Protein AF-A0A1H0A4L2-F1 (afdb_monomer)

Secondary structure (DSSP, 8-state):
--HHHHHHHHHHHHHH---PPPTT--HHHHHHHHHHHHHHHHHHHHHHHHHHHHHHHTTTGGGS----------PPPPPPP--PPPPPPPSSPPTT-EEE--TT---PPPSS-TT--PPPPPPPP-PPPPP------HHHHHHHHHHHHHHHSTTSEEEEEEEEEEETTEEEEEEEEE-TTSSEEEEEEEEEEE--S-HHHHHHHHHHHHTTT--PPEEEEE-TTS-EEEEETTEEEEEETTTEEEEEEEEEEEPPPTTS-STT----EEPPPHHHHHHHHHHHHTT-

Sequence (288 aa):
MWDDEQDLRAALRRVVDVDAPPQGTRVEEVIRRGRRRVLITRIGTVASAIVAVVGIGVGASALNNLGLGADGERLPPAGPAISTPPVPLPDAPRPGWVAHEPTYVTSVPRPNGPGVRGAPVCAPITLPPASGREVLPEQKYLPVLLNELGKHYPGDSVHVLDATWVNVNRGRAEVAIYSKDRQVQRTFALTAGRYGGSLEQAAEYYASVDSGGCAQKMHWLNLPDGAVLQATPDGIRAFTRSGRWYQITGYEMALPPRTTTKEGYKAQTTAPSENVIVDLLTKLAALG

Organism: Allokutzneria albata (NCBI:txid211114)

Foldseek 3Di:
DVVVVVVVVVVVCVVVPDDDDDPPDDVVNVVVVVVVVVVVVVVVVVVVVVVVCCVVVVVPVVPDDDPDDDDDDDDDDDDDDPDDDQDDDDPDFDVLKDWDDQPQQDQDPDPPDPPDRDDGDFDQQDFDDFDDQAAPPCVQQVVLLQVLVCVVQPPWDKDWPDWDDPGSFKIKTKIWTAHNVRQKIKIKIKIKGFTHDAQSSVLQNVCCVVVVRDNDTWIWRQDPQRWIWIQHSVGIKITERSRMIMAMWMWMWGDDDPPDDPPPDDIDIDTPPNVSRVVSNNSSRVSD

Structure (mmCIF, N/CA/C/O backbone):
data_AF-A0A1H0A4L2-F1
#
_entry.id   AF-A0A1H0A4L2-F1
#
loop_
_atom_site.group_PDB
_atom_site.id
_atom_site.type_symbol
_atom_site.label_atom_id
_atom_site.label_alt_id
_atom_site.label_comp_id
_atom_site.label_asym_id
_atom_site.label_entity_id
_atom_site.label_seq_id
_atom_site.pdbx_PDB_ins_code
_atom_site.Cartn_x
_atom_site.Cartn_y
_atom_site.Cartn_z
_atom_site.occupancy
_atom_site.B_iso_or_equiv
_atom_site.auth_seq_id
_atom_site.auth_comp_id
_atom_site.auth_asym_id
_atom_site.auth_atom_id
_atom_site.pdbx_PDB_model_num
ATOM 1 N N . MET A 1 1 ? -27.070 -0.457 27.962 1.00 49.53 1 MET A N 1
ATOM 2 C CA . MET A 1 1 ? -27.149 -1.704 27.163 1.00 49.53 1 MET A CA 1
ATOM 3 C C . MET A 1 1 ? -28.592 -2.154 26.927 1.00 49.53 1 MET A C 1
ATOM 5 O O . MET A 1 1 ? -28.805 -2.915 26.002 1.00 49.53 1 MET A O 1
ATOM 9 N N . TRP A 1 2 ? -29.582 -1.714 27.718 1.00 53.28 2 TRP A N 1
ATOM 10 C CA . TRP A 1 2 ? -31.000 -2.058 27.500 1.00 53.28 2 TRP A CA 1
ATOM 11 C C . TRP A 1 2 ? -31.796 -1.022 26.688 1.00 53.28 2 TRP A C 1
ATOM 13 O O . TRP A 1 2 ? -32.891 -1.336 26.229 1.00 53.28 2 TRP A O 1
ATOM 23 N N . ASP A 1 3 ? -31.247 0.174 26.461 1.00 66.19 3 ASP A N 1
ATOM 24 C CA . ASP A 1 3 ? -31.928 1.233 25.701 1.00 66.19 3 ASP A CA 1
ATOM 25 C C . ASP A 1 3 ? -32.013 0.909 24.196 1.00 66.19 3 ASP A C 1
ATOM 27 O O . ASP A 1 3 ? -33.055 1.109 23.577 1.00 66.19 3 ASP A O 1
ATOM 31 N N . ASP A 1 4 ? -30.977 0.274 23.634 1.00 68.50 4 ASP A N 1
ATOM 32 C CA . ASP A 1 4 ? -30.933 -0.094 22.209 1.00 68.50 4 ASP A CA 1
ATOM 33 C C . ASP A 1 4 ? -31.992 -1.151 21.838 1.00 68.50 4 ASP A C 1
ATOM 35 O O . ASP A 1 4 ? -32.522 -1.166 20.726 1.00 68.50 4 ASP A O 1
ATOM 39 N N . GLU A 1 5 ? -32.342 -2.037 22.776 1.00 68.69 5 GLU A N 1
ATOM 40 C CA . GLU A 1 5 ? -33.334 -3.091 22.548 1.00 68.69 5 GLU A CA 1
ATOM 41 C C . GLU A 1 5 ? -34.767 -2.539 22.577 1.00 68.69 5 GLU A C 1
ATOM 43 O O . GLU A 1 5 ? -35.628 -3.006 21.825 1.00 68.69 5 GLU A O 1
ATOM 48 N N . GLN A 1 6 ? -35.027 -1.509 23.395 1.00 79.56 6 GLN A N 1
ATOM 49 C CA . GLN A 1 6 ? -36.318 -0.816 23.409 1.00 79.56 6 GLN A CA 1
ATOM 50 C C . GLN A 1 6 ? -36.524 0.020 22.144 1.00 79.56 6 GLN A C 1
ATOM 52 O O . GLN A 1 6 ? -37.605 -0.055 21.551 1.00 79.56 6 GLN A O 1
ATOM 57 N N . ASP A 1 7 ? -35.488 0.719 21.676 1.00 74.81 7 ASP A N 1
ATOM 58 C CA . ASP A 1 7 ? -35.540 1.484 20.427 1.00 74.81 7 ASP A CA 1
ATOM 59 C C . ASP A 1 7 ? -35.712 0.574 19.205 1.00 74.81 7 ASP A C 1
ATOM 61 O O . ASP A 1 7 ? -36.526 0.861 18.319 1.00 74.81 7 ASP A O 1
ATOM 65 N N . LEU A 1 8 ? -35.047 -0.586 19.185 1.00 73.69 8 LEU A N 1
ATOM 66 C CA . LEU A 1 8 ? -35.227 -1.574 18.122 1.00 73.69 8 LEU A CA 1
ATOM 67 C C . LEU A 1 8 ? -36.648 -2.160 18.121 1.00 73.69 8 LEU A C 1
ATOM 69 O O . LEU A 1 8 ? -37.265 -2.303 17.061 1.00 73.69 8 LEU A O 1
ATOM 73 N N . ARG A 1 9 ? -37.214 -2.456 19.300 1.00 76.88 9 ARG A N 1
ATOM 74 C CA . ARG A 1 9 ? -38.606 -2.926 19.423 1.00 76.88 9 ARG A CA 1
ATOM 75 C C . ARG A 1 9 ? -39.614 -1.866 18.992 1.00 76.88 9 ARG A C 1
ATOM 77 O O . ARG A 1 9 ? -40.600 -2.207 18.336 1.00 76.88 9 ARG A O 1
ATOM 84 N N . ALA A 1 10 ? -39.381 -0.604 19.345 1.00 79.12 10 ALA A N 1
ATOM 85 C CA . ALA A 1 10 ? -40.230 0.512 18.945 1.00 79.12 10 ALA A CA 1
ATOM 86 C C . ALA A 1 10 ? -40.184 0.728 17.424 1.00 79.12 10 ALA A C 1
ATOM 88 O O . ALA A 1 10 ? -41.230 0.895 16.795 1.00 79.12 10 ALA A O 1
ATOM 89 N N . ALA A 1 11 ? -38.996 0.636 16.818 1.00 71.38 11 ALA A N 1
ATOM 90 C CA . ALA A 1 11 ? -38.822 0.720 15.372 1.00 71.38 11 ALA A CA 1
ATOM 91 C C . ALA A 1 11 ? -39.526 -0.434 14.636 1.00 71.38 11 ALA A C 1
ATOM 93 O O . ALA A 1 11 ? -40.225 -0.194 13.653 1.00 71.38 11 ALA A O 1
ATOM 94 N N . LEU A 1 12 ? -39.416 -1.668 15.143 1.00 74.00 12 LEU A N 1
ATOM 95 C CA . LEU A 1 12 ? -40.075 -2.840 14.557 1.00 74.00 12 LEU A CA 1
ATOM 96 C C . LEU A 1 12 ? -41.602 -2.764 14.651 1.00 74.00 12 LEU A C 1
ATOM 98 O O . LEU A 1 12 ? -42.277 -3.014 13.654 1.00 74.00 12 LEU A O 1
ATOM 102 N N . ARG A 1 13 ? -42.162 -2.352 15.798 1.00 76.38 13 ARG A N 1
ATOM 103 C CA . ARG A 1 13 ? -43.619 -2.148 15.931 1.00 76.38 13 ARG A CA 1
ATOM 104 C C . ARG A 1 13 ? -44.140 -1.132 14.920 1.00 76.38 13 ARG A C 1
ATOM 106 O O . ARG A 1 13 ? -45.160 -1.371 14.289 1.00 76.38 13 ARG A O 1
ATOM 113 N N . ARG A 1 14 ? -43.383 -0.060 14.673 1.00 74.19 14 ARG A N 1
ATOM 114 C CA . ARG A 1 14 ? -43.743 0.984 13.703 1.00 74.19 14 ARG A CA 1
ATOM 115 C C . ARG A 1 14 ? -43.798 0.496 12.252 1.00 74.19 14 ARG A C 1
ATOM 117 O O . ARG A 1 14 ? -44.493 1.098 11.440 1.00 74.19 14 ARG A O 1
ATOM 124 N N . VAL A 1 15 ? -43.049 -0.554 11.917 1.00 69.81 15 VAL A N 1
ATOM 125 C CA . VAL A 1 15 ? -43.043 -1.160 10.574 1.00 69.81 15 VAL A CA 1
ATOM 126 C C . VAL A 1 15 ? -44.150 -2.206 10.427 1.00 69.81 15 VAL A C 1
ATOM 128 O O . VAL A 1 15 ? -44.656 -2.402 9.324 1.00 69.81 15 VAL A O 1
ATOM 131 N N . VAL A 1 16 ? -44.526 -2.865 11.525 1.00 76.94 16 VAL A N 1
ATOM 132 C CA . VAL A 1 16 ? -45.507 -3.957 11.527 1.00 76.94 16 VAL A CA 1
ATOM 133 C C . VAL A 1 16 ? -46.944 -3.451 11.715 1.00 76.94 16 VAL A C 1
ATOM 135 O O . VAL A 1 16 ? -47.846 -4.024 11.110 1.00 76.94 16 VAL A O 1
ATOM 138 N N . ASP A 1 17 ? -47.163 -2.344 12.437 1.00 62.84 17 ASP A N 1
ATOM 139 C CA . ASP A 1 17 ? -48.479 -1.692 12.607 1.00 62.84 17 ASP A CA 1
ATOM 140 C C . ASP A 1 17 ? -48.889 -0.863 11.376 1.00 62.84 17 ASP A C 1
ATOM 142 O O . ASP A 1 17 ? -49.218 0.322 11.449 1.00 62.84 17 ASP A O 1
ATOM 146 N N . VAL A 1 18 ? -48.853 -1.476 10.195 1.00 68.25 18 VAL A N 1
ATOM 147 C CA . VAL A 1 18 ? -49.500 -0.912 9.011 1.00 68.25 18 VAL A CA 1
ATOM 148 C C . VAL A 1 18 ? -50.863 -1.569 8.876 1.00 68.25 18 VAL A C 1
ATOM 150 O O . VAL A 1 18 ? -50.937 -2.783 8.692 1.00 68.25 18 VAL A O 1
ATOM 153 N N . ASP A 1 19 ? -51.924 -0.758 8.933 1.00 67.31 19 ASP A N 1
ATOM 154 C CA . ASP A 1 19 ? -53.307 -1.215 8.784 1.00 67.31 19 ASP A CA 1
ATOM 155 C C . ASP A 1 19 ? -53.451 -2.182 7.605 1.00 67.31 19 ASP A C 1
ATOM 157 O O . ASP A 1 19 ? -53.074 -1.877 6.462 1.00 67.31 19 ASP A O 1
ATOM 161 N N . ALA A 1 20 ? -54.001 -3.363 7.895 1.00 59.69 20 ALA A N 1
ATOM 162 C CA . ALA A 1 20 ? -54.292 -4.356 6.878 1.00 59.69 20 ALA A CA 1
ATOM 163 C C . ALA A 1 20 ? -55.241 -3.739 5.833 1.00 59.69 20 ALA A C 1
ATOM 165 O O . ALA A 1 20 ? -56.227 -3.088 6.196 1.00 59.69 20 ALA A O 1
ATOM 166 N N . PRO A 1 21 ? -54.959 -3.896 4.528 1.00 58.22 21 PRO A N 1
ATOM 167 C CA . PRO A 1 21 ? -55.768 -3.266 3.499 1.00 58.22 21 PRO A CA 1
ATOM 168 C C . PRO A 1 21 ? -57.214 -3.792 3.552 1.00 58.22 21 PRO A C 1
ATOM 170 O O . PRO A 1 21 ? -57.427 -4.984 3.788 1.00 58.22 21 PRO A O 1
ATOM 173 N N . PRO A 1 22 ? -58.218 -2.929 3.309 1.00 63.12 22 PRO A N 1
ATOM 174 C CA . PRO A 1 22 ? -59.619 -3.333 3.336 1.00 63.12 22 PRO A CA 1
ATOM 175 C C . PRO A 1 22 ? -59.892 -4.445 2.313 1.00 63.12 22 PRO A C 1
ATOM 177 O O . PRO A 1 22 ? -59.347 -4.442 1.199 1.00 63.12 22 PRO A O 1
ATOM 180 N N . GLN A 1 23 ? -60.735 -5.405 2.708 1.00 52.84 23 GLN A N 1
ATOM 181 C CA . GLN A 1 23 ? -61.073 -6.572 1.894 1.00 52.84 23 GLN A CA 1
ATOM 182 C C . GLN A 1 23 ? -61.735 -6.134 0.578 1.00 52.84 23 GLN A C 1
ATOM 184 O O . GLN A 1 23 ? -62.690 -5.362 0.580 1.00 52.84 23 GLN A O 1
ATOM 189 N N . GLY A 1 24 ? -61.196 -6.607 -0.551 1.00 61.22 24 GLY A N 1
ATOM 190 C CA . GLY A 1 24 ? -61.649 -6.248 -1.904 1.00 61.22 24 GLY A CA 1
ATOM 191 C C . GLY A 1 24 ? -60.637 -5.456 -2.740 1.00 61.22 24 GLY A C 1
ATOM 192 O O . GLY A 1 24 ? -60.908 -5.139 -3.899 1.00 61.22 24 GLY A O 1
ATOM 193 N N . THR A 1 25 ? -59.452 -5.156 -2.204 1.00 53.34 25 THR A N 1
ATOM 194 C CA . THR A 1 25 ? -58.372 -4.553 -2.993 1.00 53.34 25 THR A CA 1
ATOM 195 C C . THR A 1 25 ? -57.801 -5.572 -3.985 1.00 53.34 25 THR A C 1
ATOM 197 O O . THR A 1 25 ? -57.177 -6.560 -3.604 1.00 53.34 25 THR A O 1
ATOM 200 N N . ARG A 1 26 ? -58.042 -5.341 -5.283 1.00 60.88 26 ARG A N 1
ATOM 201 C CA . ARG A 1 26 ? -57.477 -6.148 -6.374 1.00 60.88 26 ARG A CA 1
ATOM 202 C C . ARG A 1 26 ? -55.950 -6.084 -6.342 1.00 60.88 26 ARG A C 1
ATOM 204 O O . ARG A 1 26 ? -55.373 -5.051 -5.992 1.00 60.88 26 ARG A O 1
ATOM 211 N N . VAL A 1 27 ? -55.304 -7.185 -6.721 1.00 65.06 27 VAL A N 1
ATOM 212 C CA . VAL A 1 27 ? -53.842 -7.352 -6.689 1.00 65.06 27 VAL A CA 1
ATOM 213 C C . VAL A 1 27 ? -53.135 -6.234 -7.468 1.00 65.06 27 VAL A C 1
ATOM 215 O O . VAL A 1 27 ? -52.093 -5.748 -7.031 1.00 65.06 27 VAL A O 1
ATOM 218 N N . GLU A 1 28 ? -53.739 -5.723 -8.545 1.00 72.12 28 GLU A N 1
ATOM 219 C CA . GLU A 1 28 ? -53.209 -4.584 -9.303 1.00 72.12 28 GLU A CA 1
ATOM 220 C C . GLU A 1 28 ? -53.098 -3.296 -8.468 1.00 72.12 28 GLU A C 1
ATOM 222 O O . GLU A 1 28 ? -52.120 -2.556 -8.595 1.00 72.12 28 GLU A O 1
ATOM 227 N N . GLU A 1 29 ? -54.052 -3.027 -7.570 1.00 69.19 29 GLU A N 1
ATOM 228 C CA . GLU A 1 29 ? -54.034 -1.841 -6.703 1.00 69.19 29 GLU A CA 1
ATOM 229 C C . GLU A 1 29 ? -52.946 -1.969 -5.622 1.00 69.19 29 GLU A C 1
ATOM 231 O O . GLU A 1 29 ? -52.284 -0.984 -5.270 1.00 69.19 29 GLU A O 1
ATOM 236 N N . VAL A 1 30 ? -52.702 -3.196 -5.144 1.00 66.56 30 VAL A N 1
ATOM 237 C CA . VAL A 1 30 ? -51.628 -3.514 -4.189 1.00 66.56 30 VAL A CA 1
ATOM 238 C C . VAL A 1 30 ? -50.259 -3.367 -4.853 1.00 66.56 30 VAL A C 1
ATOM 240 O O . VAL A 1 30 ? -49.375 -2.727 -4.282 1.00 66.56 30 VAL A O 1
ATOM 243 N N . ILE A 1 31 ? -50.092 -3.848 -6.089 1.00 70.94 31 ILE A N 1
ATOM 244 C CA . ILE A 1 31 ? -48.849 -3.681 -6.859 1.00 70.94 31 ILE A CA 1
ATOM 245 C C . ILE A 1 31 ? -48.606 -2.198 -7.172 1.00 70.94 31 ILE A C 1
ATOM 247 O O . ILE A 1 31 ? -47.481 -1.710 -7.023 1.00 70.94 31 ILE A O 1
ATOM 251 N N . ARG A 1 32 ? -49.650 -1.435 -7.523 1.00 73.19 32 ARG A N 1
ATOM 252 C CA . ARG A 1 32 ? -49.531 0.007 -7.789 1.00 73.19 32 ARG A CA 1
ATOM 253 C C . ARG A 1 32 ? -49.145 0.800 -6.536 1.00 73.19 32 ARG A C 1
ATOM 255 O O . ARG A 1 32 ? -48.270 1.667 -6.612 1.00 73.19 32 ARG A O 1
ATOM 262 N N . ARG A 1 33 ? -49.727 0.489 -5.368 1.00 65.38 33 ARG A N 1
ATOM 263 C CA . ARG A 1 33 ? -49.327 1.099 -4.080 1.00 65.38 33 ARG A CA 1
ATOM 264 C C . ARG A 1 33 ? -47.939 0.655 -3.624 1.00 65.38 33 ARG A C 1
ATOM 266 O O . ARG A 1 33 ? -47.180 1.495 -3.140 1.00 65.38 33 ARG A O 1
ATOM 273 N N . GLY A 1 34 ? -47.582 -0.613 -3.827 1.00 57.94 34 GLY A N 1
ATOM 274 C CA . GLY A 1 34 ? -46.253 -1.150 -3.530 1.00 57.94 34 GLY A CA 1
ATOM 275 C C . GLY A 1 34 ? -45.163 -0.443 -4.334 1.00 57.94 34 GLY A C 1
ATOM 276 O O . GLY A 1 34 ? -44.181 0.028 -3.765 1.00 57.94 34 GLY A O 1
ATOM 277 N N . ARG A 1 35 ? -45.385 -0.238 -5.639 1.00 66.88 35 ARG A N 1
ATOM 278 C CA . ARG A 1 35 ? -44.439 0.467 -6.517 1.00 66.88 35 ARG A CA 1
ATOM 279 C C . ARG A 1 35 ? -44.262 1.939 -6.127 1.00 66.88 35 ARG A C 1
ATOM 281 O O . ARG A 1 35 ? -43.149 2.452 -6.196 1.00 66.88 35 ARG A O 1
ATOM 288 N N . ARG A 1 36 ? -45.327 2.601 -5.652 1.00 62.19 36 ARG A N 1
ATOM 289 C CA . ARG A 1 36 ? -45.276 3.993 -5.166 1.00 62.19 36 ARG A CA 1
ATOM 290 C C . ARG A 1 36 ? -44.546 4.119 -3.824 1.00 62.19 36 ARG A C 1
ATOM 292 O O . ARG A 1 36 ? -43.781 5.063 -3.655 1.00 62.19 36 ARG A O 1
ATOM 299 N N . ARG A 1 37 ? -44.720 3.164 -2.899 1.00 57.72 37 ARG A N 1
ATOM 300 C CA . ARG A 1 37 ? -43.961 3.132 -1.635 1.00 57.72 37 ARG A CA 1
ATOM 301 C C . ARG A 1 37 ? -42.480 2.859 -1.874 1.00 57.72 37 ARG A C 1
ATOM 303 O O . ARG A 1 37 ? -41.671 3.622 -1.374 1.00 57.72 37 ARG A O 1
ATOM 310 N N . VAL A 1 38 ? -42.124 1.888 -2.718 1.00 55.16 38 VAL A N 1
ATOM 311 C CA . VAL A 1 38 ? -40.713 1.589 -3.043 1.00 55.16 38 VAL A CA 1
ATOM 312 C C . VAL A 1 38 ? -39.999 2.791 -3.681 1.00 55.16 38 VAL A C 1
ATOM 314 O O . VAL A 1 38 ? -38.828 3.031 -3.390 1.00 55.16 38 VAL A O 1
ATOM 317 N N . LEU A 1 39 ? -40.698 3.590 -4.496 1.00 52.78 39 LEU A N 1
ATOM 318 C CA . LEU A 1 39 ? -40.153 4.828 -5.068 1.00 52.78 39 LEU A CA 1
ATOM 319 C C . LEU A 1 39 ? -39.901 5.906 -4.003 1.00 52.78 39 LEU A C 1
ATOM 321 O O . LEU A 1 39 ? -38.852 6.541 -4.017 1.00 52.78 39 LEU A O 1
ATOM 325 N N . ILE A 1 40 ? -40.814 6.072 -3.043 1.00 49.66 40 ILE A N 1
ATOM 326 C CA . ILE A 1 40 ? -40.664 7.047 -1.950 1.00 49.66 40 ILE A CA 1
ATOM 327 C C . ILE A 1 40 ? -39.584 6.597 -0.953 1.00 49.66 40 ILE A C 1
ATOM 329 O O . ILE A 1 40 ? -38.779 7.417 -0.515 1.00 49.66 40 ILE A O 1
ATOM 333 N N . THR A 1 41 ? -39.491 5.299 -0.643 1.00 48.72 41 THR A N 1
ATOM 334 C CA . THR A 1 41 ? -38.449 4.763 0.248 1.00 48.72 41 THR A CA 1
ATOM 335 C C . THR A 1 41 ? -37.056 4.897 -0.371 1.00 48.72 41 THR A C 1
ATOM 337 O O . THR A 1 41 ? -36.124 5.251 0.343 1.00 48.72 41 THR A O 1
ATOM 340 N N . ARG A 1 42 ? -36.913 4.725 -1.697 1.00 45.72 42 ARG A N 1
ATOM 341 C CA . ARG A 1 42 ? -35.638 4.974 -2.397 1.00 45.72 42 ARG A CA 1
ATOM 342 C C . ARG A 1 42 ? -35.228 6.448 -2.395 1.00 45.72 42 ARG A C 1
ATOM 344 O O . ARG A 1 42 ? -34.038 6.722 -2.303 1.00 45.72 42 ARG A O 1
ATOM 351 N N . ILE A 1 43 ? -36.174 7.388 -2.444 1.00 42.72 43 ILE A N 1
ATOM 352 C CA . ILE A 1 43 ? -35.868 8.826 -2.334 1.00 42.72 43 ILE A CA 1
ATOM 353 C C . ILE A 1 43 ? -35.460 9.185 -0.890 1.00 42.72 43 ILE A C 1
ATOM 355 O O . ILE A 1 43 ? -34.526 9.959 -0.690 1.00 42.72 43 ILE A O 1
ATOM 359 N N . GLY A 1 44 ? -36.083 8.565 0.120 1.00 38.03 44 GLY A N 1
ATOM 360 C CA . GLY A 1 44 ? -35.770 8.796 1.537 1.00 38.03 44 GLY A CA 1
ATOM 361 C C . GLY A 1 44 ? -34.390 8.293 1.980 1.00 38.03 44 GLY A C 1
ATOM 362 O O . GLY A 1 44 ? -33.683 9.003 2.688 1.00 38.03 44 GLY A O 1
ATOM 363 N N . THR A 1 45 ? -33.959 7.111 1.527 1.00 41.41 45 THR A N 1
ATOM 364 C CA . THR A 1 45 ? -32.617 6.572 1.841 1.00 41.41 45 THR A CA 1
ATOM 365 C C . THR A 1 45 ? -31.486 7.268 1.084 1.00 41.41 45 THR A C 1
ATOM 367 O O . THR A 1 45 ? -30.343 7.250 1.528 1.00 41.41 45 THR A O 1
ATOM 370 N N . VAL A 1 46 ? -31.788 7.907 -0.047 1.00 40.12 46 VAL A N 1
ATOM 371 C CA . VAL A 1 46 ? -30.804 8.692 -0.804 1.00 40.12 46 VAL A CA 1
ATOM 372 C C . VAL A 1 46 ? -30.588 10.066 -0.156 1.00 40.12 46 VAL A C 1
ATOM 374 O O . VAL A 1 46 ? -29.467 10.564 -0.153 1.00 40.12 46 VAL A O 1
ATOM 377 N N . ALA A 1 47 ? -31.596 10.645 0.503 1.00 36.84 47 ALA A N 1
ATOM 378 C CA . ALA A 1 47 ? -31.453 11.932 1.187 1.00 36.84 47 ALA A CA 1
ATOM 379 C C . ALA A 1 47 ? -30.492 11.890 2.397 1.00 36.84 47 ALA A C 1
ATOM 381 O O . ALA A 1 47 ? -29.721 12.830 2.587 1.00 36.84 47 ALA A O 1
ATOM 382 N N . SER A 1 48 ? -30.468 10.807 3.187 1.00 34.34 48 SER A N 1
ATOM 383 C CA . SER A 1 48 ? -29.547 10.693 4.335 1.00 34.34 48 SER A CA 1
ATOM 384 C C . SER A 1 48 ? -28.095 10.431 3.917 1.00 34.34 48 SER A C 1
ATOM 386 O O . SER A 1 48 ? -27.175 10.931 4.563 1.00 34.34 48 SER A O 1
ATOM 388 N N . ALA A 1 49 ? -27.878 9.722 2.804 1.00 42.22 49 ALA A N 1
ATOM 389 C CA . ALA A 1 49 ? -26.554 9.546 2.209 1.00 42.22 49 ALA A CA 1
ATOM 390 C C . ALA A 1 49 ? -26.046 10.841 1.546 1.00 42.22 49 ALA A C 1
ATOM 392 O O . ALA A 1 49 ? -24.867 11.165 1.658 1.00 42.22 49 ALA A O 1
ATOM 393 N N . ILE A 1 50 ? -26.931 11.631 0.924 1.00 42.78 50 ILE A N 1
ATOM 394 C CA . ILE A 1 50 ? -26.563 12.919 0.319 1.00 42.78 50 ILE A CA 1
ATOM 395 C C . ILE A 1 50 ? -26.121 13.931 1.381 1.00 42.78 50 ILE A C 1
ATOM 397 O O . ILE A 1 50 ? -25.147 14.629 1.147 1.00 42.78 50 ILE A O 1
ATOM 401 N N . VAL A 1 51 ? -26.732 13.998 2.568 1.00 43.72 51 VAL A N 1
ATOM 402 C CA . VAL A 1 51 ? -26.274 14.943 3.612 1.00 43.72 51 VAL A CA 1
ATOM 403 C C . VAL A 1 51 ? -24.882 14.572 4.156 1.00 43.72 51 VAL A C 1
ATOM 405 O O . VAL A 1 51 ? -24.062 15.460 4.390 1.00 43.72 51 VAL A O 1
ATOM 408 N N . ALA A 1 52 ? -24.565 13.277 4.274 1.00 42.00 52 ALA A N 1
ATOM 409 C CA . ALA A 1 52 ? -23.231 12.817 4.675 1.00 42.00 52 ALA A CA 1
ATOM 410 C C . ALA A 1 52 ? -22.172 13.032 3.572 1.00 42.00 52 ALA A C 1
ATOM 412 O O . ALA A 1 52 ? -21.048 13.440 3.864 1.00 42.00 52 ALA A O 1
ATOM 413 N N . VAL A 1 53 ? -22.540 12.841 2.300 1.00 45.53 53 VAL A N 1
ATOM 414 C CA . VAL A 1 53 ? -21.652 13.088 1.151 1.00 45.53 53 VAL A CA 1
ATOM 415 C C . VAL A 1 53 ? -21.531 14.580 0.830 1.00 45.53 53 VAL A C 1
ATOM 417 O O . VAL A 1 53 ? -20.487 14.995 0.357 1.00 45.53 53 VAL A O 1
ATOM 420 N N . VAL A 1 54 ? -22.509 15.430 1.148 1.00 41.16 54 VAL A N 1
ATOM 421 C CA . VAL A 1 54 ? -22.390 16.896 1.017 1.00 41.16 54 VAL A CA 1
ATOM 422 C C . VAL A 1 54 ? -21.485 17.472 2.114 1.00 41.16 54 VAL A C 1
ATOM 424 O O . VAL A 1 54 ? -20.697 18.369 1.833 1.00 41.16 54 VAL A O 1
ATOM 427 N N . GLY A 1 55 ? -21.484 16.908 3.327 1.00 35.19 55 GLY A N 1
ATOM 428 C CA . GLY A 1 55 ? -20.576 17.336 4.402 1.00 35.19 55 GLY A CA 1
ATOM 429 C C . GLY A 1 55 ? -19.084 17.121 4.106 1.00 35.19 55 GLY A C 1
ATOM 430 O O . GLY A 1 55 ? -18.252 17.874 4.604 1.00 35.19 55 GLY A O 1
ATOM 431 N N . ILE A 1 56 ? -18.743 16.135 3.268 1.00 45.44 56 ILE A N 1
ATOM 432 C CA . ILE A 1 56 ? -17.356 15.828 2.860 1.00 45.44 56 ILE A CA 1
ATOM 433 C C . ILE A 1 56 ? -17.096 16.239 1.392 1.00 45.44 56 ILE A C 1
ATOM 435 O O . ILE A 1 56 ? -15.986 16.603 1.013 1.00 45.44 56 ILE A O 1
ATOM 439 N N . GLY A 1 57 ? -18.134 16.266 0.558 1.00 29.84 57 GLY A N 1
ATOM 440 C CA . GLY A 1 57 ? -18.082 16.533 -0.881 1.00 29.84 57 GLY A CA 1
ATOM 441 C C . GLY A 1 57 ? -18.143 18.007 -1.281 1.00 29.84 57 GLY A C 1
ATOM 442 O O . GLY A 1 57 ? -17.844 18.310 -2.437 1.00 29.84 57 GLY A O 1
ATOM 443 N N . VAL A 1 58 ? -18.439 18.935 -0.363 1.00 38.69 58 VAL A N 1
ATOM 444 C CA . VAL A 1 58 ? -18.287 20.386 -0.612 1.00 38.69 58 VAL A CA 1
ATOM 445 C C . VAL A 1 58 ? -16.805 20.798 -0.724 1.00 38.69 58 VAL A C 1
ATOM 447 O O . VAL A 1 58 ? -16.509 21.853 -1.272 1.00 38.69 58 VAL A O 1
ATOM 450 N N . GLY A 1 59 ? -15.855 19.941 -0.325 1.00 37.09 59 GLY A N 1
ATOM 451 C CA . GLY A 1 59 ? -14.422 20.180 -0.545 1.00 37.09 59 GLY A CA 1
ATOM 452 C C . GLY A 1 59 ? -13.884 19.750 -1.917 1.00 37.09 59 GLY A C 1
ATOM 453 O O . GLY A 1 59 ? -12.890 20.305 -2.372 1.00 37.09 59 GLY A O 1
ATOM 454 N N . ALA A 1 60 ? -14.517 18.785 -2.596 1.00 37.16 60 ALA A N 1
ATOM 455 C CA . ALA A 1 60 ? -13.930 18.147 -3.787 1.00 37.16 60 ALA A CA 1
ATOM 456 C C . ALA A 1 60 ? -14.817 18.168 -5.046 1.00 37.16 60 ALA A C 1
ATOM 458 O O . ALA A 1 60 ? -14.319 17.956 -6.149 1.00 37.16 60 ALA A O 1
ATOM 459 N N . SER A 1 61 ? -16.115 18.467 -4.924 1.00 39.97 61 SER A N 1
ATOM 460 C CA . SER A 1 61 ? -17.058 18.413 -6.061 1.00 39.97 61 SER A CA 1
ATOM 461 C C . SER A 1 61 ? -17.244 19.755 -6.778 1.00 39.97 61 SER A C 1
ATOM 463 O O . SER A 1 61 ? -17.889 19.803 -7.821 1.00 39.97 61 SER A O 1
ATOM 465 N N . ALA A 1 62 ? -16.663 20.843 -6.261 1.00 41.84 62 ALA A N 1
ATOM 466 C CA . ALA A 1 62 ? -16.729 22.165 -6.889 1.00 41.84 62 ALA A CA 1
ATOM 467 C C . ALA A 1 62 ? -15.796 22.325 -8.109 1.00 41.84 62 ALA A C 1
ATOM 469 O O . ALA A 1 62 ? -15.805 23.380 -8.735 1.00 41.84 62 ALA A O 1
ATOM 470 N N . LEU A 1 63 ? -14.992 21.312 -8.462 1.00 44.47 63 LEU A N 1
ATOM 471 C CA . LEU A 1 63 ? -13.943 21.464 -9.477 1.00 44.47 63 LEU A CA 1
ATOM 472 C C . LEU A 1 63 ? -14.033 20.550 -10.695 1.00 44.47 63 LEU A C 1
ATOM 474 O O . LEU A 1 63 ? -13.126 20.623 -11.517 1.00 44.47 63 LEU A O 1
ATOM 478 N N . ASN A 1 64 ? -15.065 19.714 -10.874 1.00 41.34 64 ASN A N 1
ATOM 479 C CA . ASN A 1 64 ? -14.966 18.771 -11.995 1.00 41.34 64 ASN A CA 1
ATOM 480 C C . ASN A 1 64 ? -16.208 18.398 -12.803 1.00 41.34 64 ASN A C 1
ATOM 482 O O . ASN A 1 64 ? -16.085 17.455 -13.573 1.00 41.34 64 ASN A O 1
ATOM 486 N N . ASN A 1 65 ? -17.359 19.083 -12.705 1.00 39.50 65 ASN A N 1
ATOM 487 C CA . ASN A 1 65 ? -18.363 19.018 -13.789 1.00 39.50 65 ASN A CA 1
ATOM 488 C C . ASN A 1 65 ? -19.588 19.925 -13.588 1.00 39.50 65 ASN A C 1
ATOM 490 O O . ASN A 1 65 ? -20.635 19.472 -13.135 1.00 39.50 65 ASN A O 1
ATOM 494 N N . LEU A 1 66 ? -19.514 21.170 -14.056 1.00 37.19 66 LEU A N 1
ATOM 495 C CA . LEU A 1 66 ? -20.683 21.829 -14.651 1.00 37.19 66 LEU A CA 1
ATOM 496 C C . LEU A 1 66 ? -20.271 22.479 -15.972 1.00 37.19 66 LEU A C 1
ATOM 498 O O . LEU A 1 66 ? -20.230 23.693 -16.126 1.00 37.19 66 LEU A O 1
ATOM 502 N N . GLY A 1 67 ? -19.955 21.624 -16.943 1.00 39.88 67 GLY A N 1
ATOM 503 C CA . GLY A 1 67 ? -20.077 21.952 -18.355 1.00 39.88 67 GLY A CA 1
ATOM 504 C C . GLY A 1 67 ? -21.471 21.576 -18.849 1.00 39.88 67 GLY A C 1
ATOM 505 O O . GLY A 1 67 ? -21.614 20.564 -19.523 1.00 39.88 67 GLY A O 1
ATOM 506 N N . LEU A 1 68 ? -22.485 22.378 -18.512 1.00 35.75 68 LEU A N 1
ATOM 507 C CA . LEU A 1 68 ? -23.751 22.449 -19.248 1.00 35.75 68 LEU A CA 1
ATOM 508 C C . LEU A 1 68 ? -24.305 23.880 -19.186 1.00 35.75 68 LEU A C 1
ATOM 510 O O . LEU A 1 68 ? -24.821 24.298 -18.157 1.00 35.75 68 LEU A O 1
ATOM 514 N N . GLY A 1 69 ? -24.251 24.561 -20.334 1.00 33.38 69 GLY A N 1
ATOM 515 C CA . GLY A 1 69 ? -25.261 25.537 -20.749 1.00 33.38 69 GLY A CA 1
ATOM 516 C C . GLY A 1 69 ? -25.001 27.003 -20.412 1.00 33.38 69 GLY A C 1
ATOM 517 O O . GLY A 1 69 ? -25.258 27.429 -19.299 1.00 33.38 69 GLY A O 1
ATOM 518 N N . ALA A 1 70 ? -24.541 27.734 -21.435 1.00 42.25 70 ALA A N 1
ATOM 519 C CA . ALA A 1 70 ? -24.852 29.128 -21.772 1.00 42.25 70 ALA A CA 1
ATOM 520 C C . ALA A 1 70 ? -25.318 30.049 -20.628 1.00 42.25 70 ALA A C 1
ATOM 522 O O . ALA A 1 70 ? -26.483 30.022 -20.259 1.00 42.25 70 ALA A O 1
ATOM 523 N N . ASP A 1 71 ? -24.411 30.883 -20.113 1.00 35.06 71 ASP A N 1
ATOM 524 C CA . ASP A 1 71 ? -24.491 32.348 -20.230 1.00 35.06 71 ASP A CA 1
ATOM 525 C C . ASP A 1 71 ? -23.207 32.979 -19.657 1.00 35.06 71 ASP A C 1
ATOM 527 O O . ASP A 1 71 ? -22.700 32.602 -18.601 1.00 35.06 71 ASP A O 1
ATOM 531 N N . GLY A 1 72 ? -22.593 33.866 -20.441 1.00 38.75 72 GLY A N 1
ATOM 532 C CA . GLY A 1 72 ? -21.211 34.318 -20.275 1.00 38.75 72 GLY A CA 1
ATOM 533 C C . GLY A 1 72 ? -21.013 35.400 -19.219 1.00 38.75 72 GLY A C 1
ATOM 534 O O . GLY A 1 72 ? -20.673 36.530 -19.569 1.00 38.75 72 GLY A O 1
ATOM 535 N N . GLU A 1 73 ? -21.129 35.057 -17.938 1.00 40.16 73 GLU A N 1
ATOM 536 C CA . GLU A 1 73 ? -20.668 35.932 -16.857 1.00 40.16 73 GLU A CA 1
ATOM 537 C C . GLU A 1 73 ? -19.242 35.567 -16.420 1.00 40.16 73 GLU A C 1
ATOM 539 O O . GLU A 1 73 ? -18.946 34.458 -15.971 1.00 40.16 73 GLU A O 1
ATOM 544 N N . ARG A 1 74 ? -18.321 36.521 -16.612 1.00 39.78 74 ARG A N 1
ATOM 545 C CA . ARG A 1 74 ? -16.904 36.430 -16.234 1.00 39.78 74 ARG A CA 1
ATOM 546 C C . ARG A 1 74 ? -16.775 36.159 -14.733 1.00 39.78 74 ARG A C 1
ATOM 548 O O . ARG A 1 74 ? -16.893 37.077 -13.925 1.00 39.78 74 ARG A O 1
ATOM 555 N N . LEU A 1 75 ? -16.448 34.920 -14.377 1.00 37.34 75 LEU A N 1
ATOM 556 C CA . LEU A 1 75 ? -15.968 34.584 -13.040 1.00 37.34 75 LEU A CA 1
ATOM 557 C C . LEU A 1 75 ? -14.581 35.216 -12.793 1.00 37.34 75 LEU A C 1
ATOM 559 O O . LEU A 1 75 ? -13.765 35.293 -13.719 1.00 37.34 75 LEU A O 1
ATOM 563 N N . PRO A 1 76 ? -14.302 35.677 -11.559 1.00 43.31 76 PRO A N 1
ATOM 564 C CA . PRO A 1 76 ? -13.010 36.244 -11.187 1.00 43.31 76 PRO A CA 1
ATOM 565 C C . PRO A 1 76 ? -11.890 35.191 -11.299 1.00 43.31 76 PRO A C 1
ATOM 567 O O . PRO A 1 76 ? -12.151 33.998 -11.128 1.00 43.31 76 PRO A O 1
ATOM 570 N N . PRO A 1 77 ? -10.640 35.603 -11.591 1.00 46.75 77 PRO A N 1
ATOM 571 C CA . PRO A 1 77 ? -9.528 34.676 -11.777 1.00 46.75 77 PRO A CA 1
ATOM 572 C C . PRO A 1 77 ? -9.313 33.820 -10.523 1.00 46.75 77 PRO A C 1
ATOM 574 O O . PRO A 1 77 ? -9.269 34.340 -9.407 1.00 46.75 77 PRO A O 1
ATOM 577 N N . ALA A 1 78 ? -9.175 32.506 -10.720 1.00 47.53 78 ALA A N 1
ATOM 578 C CA . ALA A 1 78 ? -8.845 31.563 -9.660 1.00 47.53 78 ALA A CA 1
ATOM 579 C C . ALA A 1 78 ? -7.568 32.019 -8.935 1.00 47.53 78 ALA A C 1
ATOM 581 O O . ALA A 1 78 ? -6.548 32.299 -9.569 1.00 47.53 78 ALA A O 1
ATOM 582 N N . GLY A 1 79 ? -7.639 32.119 -7.605 1.00 44.19 79 GLY A N 1
ATOM 583 C CA . GLY A 1 79 ? -6.478 32.427 -6.775 1.00 44.19 79 GLY A CA 1
ATOM 584 C C . GLY A 1 79 ? -5.368 31.378 -6.946 1.00 44.19 79 GLY A C 1
ATOM 585 O O . GLY A 1 79 ? -5.648 30.245 -7.344 1.00 44.19 79 GLY A O 1
ATOM 586 N N . PRO A 1 80 ? -4.104 31.735 -6.667 1.00 41.66 80 PRO A N 1
ATOM 587 C CA . PRO A 1 80 ? -2.962 30.855 -6.888 1.00 41.66 80 PRO A CA 1
ATOM 588 C C . PRO A 1 80 ? -3.105 29.549 -6.095 1.00 41.66 80 PRO A C 1
ATOM 590 O O . PRO A 1 80 ? -3.313 29.564 -4.882 1.00 41.66 80 PRO A O 1
ATOM 593 N N . ALA A 1 81 ? -2.979 28.416 -6.789 1.00 40.38 81 ALA A N 1
ATOM 594 C CA . ALA A 1 81 ? -2.921 27.101 -6.168 1.00 40.38 81 ALA A CA 1
ATOM 595 C C . ALA A 1 81 ? -1.712 27.028 -5.221 1.00 40.38 81 ALA A C 1
ATOM 597 O O . ALA A 1 81 ? -0.586 27.341 -5.613 1.00 40.38 81 ALA A O 1
ATOM 598 N N . ILE A 1 82 ? -1.941 26.613 -3.973 1.00 33.72 82 ILE A N 1
ATOM 599 C CA . ILE A 1 82 ? -0.870 26.383 -2.999 1.00 33.72 82 ILE A CA 1
ATOM 600 C C . ILE A 1 82 ? -0.169 25.082 -3.400 1.00 33.72 82 ILE A C 1
ATOM 602 O O . ILE A 1 82 ? -0.565 23.992 -2.999 1.00 33.72 82 ILE A O 1
ATOM 606 N N . SER A 1 83 ? 0.851 25.200 -4.246 1.00 31.77 83 SER A N 1
ATOM 607 C CA . SER A 1 83 ? 1.769 24.108 -4.559 1.00 31.77 83 SER A CA 1
ATOM 608 C C . SER A 1 83 ? 2.716 23.942 -3.374 1.00 31.77 83 SER A C 1
ATOM 610 O O . SER A 1 83 ? 3.639 24.738 -3.203 1.00 31.77 83 SER A O 1
ATOM 612 N N . THR A 1 84 ? 2.500 22.938 -2.529 1.00 36.81 84 THR A N 1
ATOM 613 C CA . THR A 1 84 ? 3.524 22.546 -1.555 1.00 36.81 84 THR A CA 1
ATOM 614 C C . THR A 1 84 ? 4.749 22.026 -2.312 1.00 36.81 84 THR A C 1
ATOM 616 O O . THR A 1 84 ? 4.586 21.187 -3.200 1.00 36.81 84 THR A O 1
ATOM 619 N N . PRO A 1 85 ? 5.963 22.527 -2.025 1.00 39.34 85 PRO A N 1
ATOM 620 C CA . PRO A 1 85 ? 7.170 22.030 -2.670 1.00 39.34 85 PRO A CA 1
ATOM 621 C C . PRO A 1 85 ? 7.400 20.555 -2.296 1.00 39.34 85 PRO A C 1
ATOM 623 O O . PRO A 1 85 ? 7.086 20.165 -1.168 1.00 39.34 85 PRO A O 1
ATOM 626 N N . PRO A 1 86 ? 7.943 19.735 -3.213 1.00 45.50 86 PRO A N 1
ATOM 627 C CA . PRO A 1 86 ? 8.271 18.346 -2.916 1.00 45.50 86 PRO A CA 1
ATOM 628 C C . PRO A 1 86 ? 9.270 18.283 -1.757 1.00 45.50 86 PRO A C 1
ATOM 630 O O . PRO A 1 86 ? 10.237 19.048 -1.715 1.00 45.50 86 PRO A O 1
ATOM 633 N N . VAL A 1 87 ? 9.035 17.376 -0.807 1.00 51.84 87 VAL A N 1
ATOM 634 C CA . VAL A 1 87 ? 9.964 17.143 0.303 1.00 51.84 87 VAL A CA 1
ATOM 635 C C . VAL A 1 87 ? 11.195 16.423 -0.258 1.00 51.84 87 VAL A C 1
ATOM 637 O O . VAL A 1 87 ? 11.041 15.341 -0.829 1.00 51.84 87 VAL A O 1
ATOM 640 N N . PRO A 1 88 ? 12.410 16.988 -0.135 1.00 56.41 88 PRO A N 1
ATOM 641 C CA . PRO A 1 88 ? 13.612 16.313 -0.602 1.00 56.41 88 PRO A CA 1
ATOM 642 C C . PRO A 1 88 ? 13.832 15.029 0.202 1.00 56.41 88 PRO A C 1
ATOM 644 O O . PRO A 1 88 ? 13.798 15.044 1.436 1.00 56.41 88 PRO A O 1
ATOM 647 N N . LEU A 1 89 ? 14.069 13.913 -0.493 1.00 63.00 89 LEU A N 1
ATOM 648 C CA . LEU A 1 89 ? 14.534 12.692 0.160 1.00 63.00 89 LEU A CA 1
ATOM 649 C C . LEU A 1 89 ? 15.916 12.960 0.784 1.00 63.00 89 LEU A C 1
ATOM 651 O O . LEU A 1 89 ? 16.744 13.613 0.145 1.00 63.00 89 LEU A O 1
ATOM 655 N N . PRO A 1 90 ? 16.196 12.468 2.004 1.00 64.12 90 PRO A N 1
ATOM 656 C CA . PRO A 1 90 ? 17.535 12.564 2.575 1.00 64.12 90 PRO A CA 1
ATOM 657 C C . PRO A 1 90 ? 18.560 11.883 1.660 1.00 64.12 90 PRO A C 1
ATOM 659 O O . PRO A 1 90 ? 18.282 10.828 1.100 1.00 64.12 90 PRO A O 1
ATOM 662 N N . ASP A 1 91 ? 19.758 12.461 1.533 1.00 68.56 91 ASP A N 1
ATOM 663 C CA . ASP A 1 91 ? 20.815 11.926 0.658 1.00 68.56 91 ASP A CA 1
ATOM 664 C C . ASP A 1 91 ? 21.355 10.560 1.105 1.00 68.56 91 ASP A C 1
ATOM 666 O O . ASP A 1 91 ? 21.891 9.805 0.292 1.00 68.56 91 ASP A O 1
ATOM 670 N N . ALA A 1 92 ? 21.244 10.256 2.400 1.00 73.12 92 ALA A N 1
ATOM 671 C CA . ALA A 1 92 ? 21.674 8.990 2.967 1.00 73.12 92 ALA A CA 1
ATOM 672 C C . ALA A 1 92 ? 20.493 8.008 3.051 1.00 73.12 92 ALA A C 1
ATOM 674 O O . ALA A 1 92 ? 19.437 8.364 3.596 1.00 73.12 92 ALA A O 1
ATOM 675 N N . PRO A 1 93 ? 20.662 6.760 2.576 1.00 74.44 93 PRO A N 1
ATOM 676 C CA . 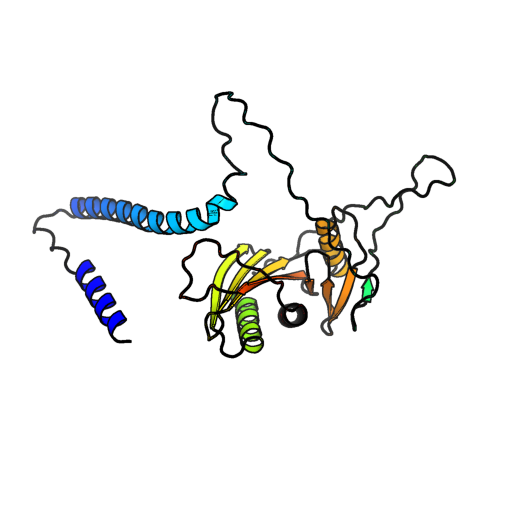PRO A 1 93 ? 19.663 5.731 2.780 1.00 74.44 93 PRO A CA 1
ATOM 677 C C . PRO A 1 93 ? 19.577 5.354 4.263 1.00 74.44 93 PRO A C 1
ATOM 679 O O . PRO A 1 93 ? 20.531 5.460 5.036 1.00 74.44 93 PRO A O 1
ATOM 682 N N . ARG A 1 94 ? 18.387 4.922 4.667 1.00 81.81 94 ARG A N 1
ATOM 683 C CA . ARG A 1 94 ? 18.084 4.489 6.037 1.00 81.81 94 ARG A CA 1
ATOM 684 C C . ARG A 1 94 ? 18.801 3.171 6.360 1.00 81.81 94 ARG A C 1
ATOM 686 O O . ARG A 1 94 ? 19.177 2.453 5.435 1.00 81.81 94 ARG A O 1
ATOM 693 N N . PRO A 1 95 ? 18.933 2.783 7.640 1.00 85.00 95 PRO A N 1
ATOM 694 C CA . PRO A 1 95 ? 19.483 1.476 7.994 1.00 85.00 95 PRO A CA 1
ATOM 695 C C . PRO A 1 95 ? 18.747 0.336 7.273 1.00 85.00 95 PRO A C 1
ATOM 697 O O . PRO A 1 95 ? 17.526 0.228 7.364 1.00 85.00 95 PRO A O 1
ATOM 700 N N . GLY A 1 96 ? 19.486 -0.488 6.528 1.00 89.06 96 GLY A N 1
ATOM 701 C CA . GLY A 1 96 ? 18.941 -1.594 5.728 1.00 89.06 96 GLY A CA 1
ATOM 702 C C . GLY A 1 96 ? 18.373 -1.198 4.359 1.00 89.06 96 GLY A C 1
ATOM 703 O O . GLY A 1 96 ? 18.164 -2.073 3.524 1.00 89.06 96 GLY A O 1
ATOM 704 N N . TRP A 1 97 ? 18.169 0.094 4.099 1.00 93.19 97 TRP A N 1
ATOM 705 C CA . TRP A 1 97 ? 17.780 0.592 2.785 1.00 93.19 97 TRP A CA 1
ATOM 706 C C . TRP A 1 97 ? 19.025 0.849 1.936 1.00 93.19 97 TRP A C 1
ATOM 708 O O . TRP A 1 97 ? 20.086 1.211 2.441 1.00 93.19 97 TRP A O 1
ATOM 718 N N . VAL A 1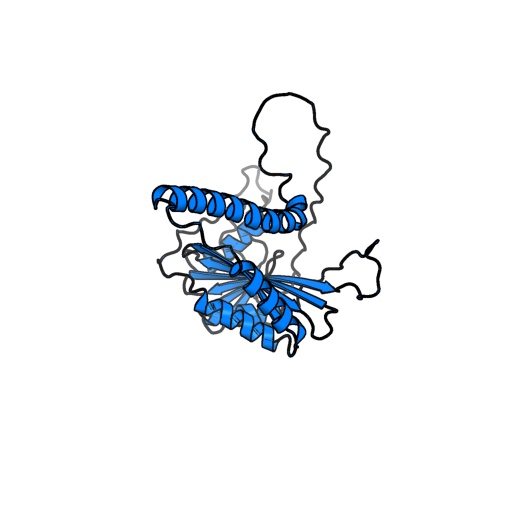 98 ? 18.887 0.683 0.628 1.00 91.94 98 VAL A N 1
ATOM 719 C CA . VAL A 1 98 ? 19.942 0.912 -0.357 1.00 91.94 98 VAL A CA 1
ATOM 720 C C . VAL A 1 98 ? 19.466 1.991 -1.318 1.00 91.94 98 VAL A C 1
ATOM 722 O O . VAL A 1 98 ? 18.303 2.001 -1.721 1.00 91.94 98 VAL A O 1
ATOM 725 N N . ALA A 1 99 ? 20.350 2.924 -1.668 1.00 89.31 99 ALA A N 1
ATOM 726 C CA . ALA A 1 99 ? 20.062 3.876 -2.729 1.00 89.31 99 ALA A CA 1
ATOM 727 C C . ALA A 1 99 ? 20.039 3.142 -4.076 1.00 89.31 99 ALA A C 1
ATOM 729 O O . ALA A 1 99 ? 20.989 2.440 -4.415 1.00 89.31 99 ALA A O 1
ATOM 730 N N . HIS A 1 100 ? 18.952 3.302 -4.823 1.00 85.69 100 HIS A N 1
ATOM 731 C CA . HIS A 1 100 ? 18.779 2.727 -6.151 1.00 85.69 100 HIS A CA 1
ATOM 732 C C . HIS A 1 100 ? 18.873 3.826 -7.202 1.00 85.69 100 HIS A C 1
ATOM 734 O O . HIS A 1 100 ? 18.120 4.808 -7.163 1.00 85.69 100 HIS A O 1
ATOM 740 N N . GLU A 1 101 ? 19.812 3.656 -8.131 1.00 82.69 101 GLU A N 1
ATOM 741 C CA . GLU A 1 101 ? 19.943 4.522 -9.297 1.00 82.69 101 GLU A CA 1
ATOM 742 C C . GLU A 1 101 ? 19.009 4.026 -10.410 1.00 82.69 101 GLU A C 1
ATOM 744 O O . GLU A 1 101 ? 19.045 2.842 -10.750 1.00 82.69 101 GLU A O 1
ATOM 749 N N . PRO A 1 102 ? 18.171 4.901 -10.990 1.00 78.81 102 PRO A N 1
ATOM 750 C CA . PRO A 1 102 ? 17.244 4.488 -12.034 1.00 78.81 102 PRO A CA 1
ATOM 751 C C . PRO A 1 102 ? 17.982 4.033 -13.297 1.00 78.81 102 PRO A C 1
ATOM 753 O O . PRO A 1 102 ? 18.873 4.726 -13.792 1.00 78.81 102 PRO A O 1
ATOM 756 N N . THR A 1 103 ? 17.561 2.911 -13.876 1.00 75.81 103 THR A N 1
ATOM 757 C CA . THR A 1 103 ? 18.259 2.291 -15.019 1.00 75.81 103 THR A CA 1
ATOM 758 C C . THR A 1 103 ? 18.084 3.001 -16.378 1.00 75.81 103 THR A C 1
ATOM 760 O O . THR A 1 103 ? 18.845 2.737 -17.307 1.00 75.81 103 THR A O 1
ATOM 763 N N . TYR A 1 104 ? 17.129 3.926 -16.527 1.00 66.81 104 TYR A N 1
ATOM 764 C CA . TYR A 1 104 ? 16.726 4.552 -17.813 1.00 66.81 104 TYR A CA 1
ATOM 765 C C . TYR A 1 104 ? 17.002 6.059 -17.891 1.00 66.81 104 TYR A C 1
ATOM 767 O O . TYR A 1 104 ? 16.426 6.761 -18.731 1.00 66.81 104 TYR A O 1
ATOM 775 N N . VAL A 1 105 ? 17.899 6.589 -17.056 1.00 59.00 105 VAL A N 1
ATOM 776 C CA . VAL A 1 105 ? 18.366 7.972 -17.212 1.00 59.00 105 VAL A CA 1
ATOM 777 C C . VAL A 1 105 ? 19.239 8.057 -18.468 1.00 59.00 105 VAL A C 1
ATOM 779 O O . VAL A 1 105 ? 20.450 7.856 -18.432 1.00 59.00 105 VAL A O 1
ATOM 782 N N . THR A 1 106 ? 18.621 8.344 -19.614 1.00 54.19 106 THR A N 1
ATOM 783 C CA . THR A 1 106 ? 19.344 8.637 -20.854 1.00 54.19 106 THR A CA 1
ATOM 784 C C . THR A 1 106 ? 19.723 10.113 -20.860 1.00 54.19 106 THR A C 1
ATOM 786 O O . THR A 1 106 ? 18.893 11.005 -21.021 1.00 54.19 106 THR A O 1
ATOM 789 N N . SER A 1 107 ? 21.010 10.405 -20.678 1.00 55.03 107 SER A N 1
ATOM 790 C CA . SER A 1 107 ? 21.549 11.740 -20.924 1.00 55.03 107 SER A CA 1
ATOM 791 C C . SER A 1 107 ? 21.556 11.992 -22.432 1.00 55.03 107 SER A C 1
ATOM 793 O O . SER A 1 107 ? 22.527 11.704 -23.122 1.00 55.03 107 SER A O 1
ATOM 795 N N . VAL A 1 108 ? 20.453 12.505 -22.983 1.00 52.44 108 VAL A N 1
ATOM 796 C CA . VAL A 1 108 ? 20.444 12.927 -24.389 1.00 52.44 108 VAL A CA 1
ATOM 797 C C . VAL A 1 108 ? 21.422 14.101 -24.530 1.00 52.44 108 VAL A C 1
ATOM 799 O O . VAL A 1 108 ? 21.215 15.137 -23.885 1.00 52.44 108 VAL A O 1
ATOM 802 N N . PRO A 1 109 ? 22.489 13.994 -25.347 1.00 50.25 109 PRO A N 1
ATOM 803 C CA . PRO A 1 109 ? 23.353 15.131 -25.621 1.00 50.25 109 PRO A CA 1
ATOM 804 C C . PRO A 1 109 ? 22.512 16.206 -26.312 1.00 50.25 109 PRO A C 1
ATOM 806 O O . PRO A 1 109 ? 21.935 15.962 -27.372 1.00 50.25 109 PRO A O 1
ATOM 809 N N . ARG A 1 110 ? 22.400 17.403 -25.722 1.00 53.44 110 ARG A N 1
ATOM 810 C CA . ARG A 1 110 ? 21.790 18.526 -26.445 1.00 53.44 110 ARG A CA 1
ATOM 811 C C . ARG A 1 110 ? 22.682 18.856 -27.649 1.00 53.44 110 ARG A C 1
ATOM 813 O O . ARG A 1 110 ? 23.897 18.915 -27.478 1.00 53.44 110 ARG A O 1
ATOM 820 N N . PRO A 1 111 ? 22.117 19.157 -28.830 1.00 55.03 111 PRO A N 1
ATOM 821 C CA . PRO A 1 111 ? 22.896 19.501 -30.023 1.00 55.03 111 PRO A CA 1
ATOM 822 C C . PRO A 1 111 ? 23.656 20.841 -29.920 1.00 55.03 111 PRO A C 1
ATOM 824 O O . PRO A 1 111 ? 24.339 21.240 -30.859 1.00 55.03 111 PRO A O 1
ATOM 827 N N . ASN A 1 112 ? 23.591 21.535 -28.780 1.00 50.56 112 ASN A N 1
ATOM 828 C CA . ASN A 1 112 ? 24.175 22.861 -28.604 1.00 50.56 112 ASN A CA 1
ATOM 829 C C . ASN A 1 112 ? 25.584 22.773 -27.996 1.00 50.56 112 ASN A C 1
ATOM 831 O O . ASN A 1 112 ? 25.792 23.110 -26.834 1.00 50.56 112 ASN A O 1
ATOM 835 N N . GLY A 1 113 ? 26.539 22.349 -28.825 1.00 54.69 113 GLY A N 1
ATOM 836 C CA . GLY A 1 113 ? 27.970 22.617 -28.662 1.00 54.69 113 GLY A CA 1
ATOM 837 C C . GLY A 1 113 ? 28.763 21.682 -27.728 1.00 54.69 113 GLY A C 1
ATOM 838 O O . GLY A 1 113 ? 28.231 21.140 -26.757 1.00 54.69 113 GLY A O 1
ATOM 839 N N . PRO A 1 114 ? 30.069 21.496 -27.996 1.00 53.66 114 PRO A N 1
ATOM 840 C CA . PRO A 1 114 ? 30.960 20.745 -27.119 1.00 53.66 114 PRO A CA 1
ATOM 841 C C . PRO A 1 114 ? 31.108 21.483 -25.779 1.00 53.66 114 PRO A C 1
ATOM 843 O O . PRO A 1 114 ? 31.684 22.565 -25.721 1.00 53.66 114 PRO A O 1
ATOM 846 N N . GLY A 1 115 ? 30.570 20.908 -24.699 1.00 59.53 115 GLY A N 1
ATOM 847 C CA . GLY A 1 115 ? 30.790 21.385 -23.324 1.00 59.53 115 GLY A CA 1
ATOM 848 C C . GLY A 1 115 ? 29.536 21.704 -22.506 1.00 59.53 115 GLY A C 1
ATOM 849 O O . GLY A 1 115 ? 29.638 21.845 -21.288 1.00 59.53 115 GLY A O 1
ATOM 850 N N . VAL A 1 116 ? 28.346 21.760 -23.112 1.00 57.16 116 VAL A N 1
ATOM 851 C CA . VAL A 1 116 ? 27.100 21.966 -22.357 1.00 57.16 116 VAL A CA 1
ATOM 852 C C . VAL A 1 116 ? 26.588 20.614 -21.859 1.00 57.16 116 VAL A C 1
ATOM 854 O O . VAL A 1 116 ? 26.026 19.836 -22.629 1.00 57.16 116 VAL A O 1
ATOM 857 N N . ARG A 1 117 ? 26.759 20.315 -20.560 1.00 56.75 117 ARG A N 1
ATOM 858 C CA . ARG A 1 117 ? 26.047 19.190 -19.928 1.00 56.75 117 ARG A CA 1
ATOM 859 C C . ARG A 1 117 ? 24.550 19.477 -20.026 1.00 56.75 117 ARG A C 1
ATOM 861 O O . ARG A 1 117 ? 24.035 20.348 -19.329 1.00 56.75 117 ARG A O 1
ATOM 868 N N . GLY A 1 118 ? 23.868 18.789 -20.938 1.00 55.91 118 GLY A N 1
ATOM 869 C CA . GLY A 1 118 ? 22.415 18.828 -21.017 1.00 55.91 118 GLY A CA 1
ATOM 870 C C . GLY A 1 118 ? 21.823 18.358 -19.692 1.00 55.91 118 GLY A C 1
ATOM 871 O O . GLY A 1 118 ? 22.318 17.398 -19.101 1.00 55.91 118 GLY A O 1
ATOM 872 N N . ALA A 1 119 ? 20.777 19.040 -19.220 1.00 57.38 119 ALA A N 1
ATOM 873 C CA . ALA A 1 119 ? 19.959 18.498 -18.144 1.00 57.38 119 ALA A CA 1
ATOM 874 C C . ALA A 1 119 ? 19.463 17.102 -18.571 1.00 57.38 119 ALA A C 1
ATOM 876 O O . ALA A 1 119 ? 19.086 16.954 -19.741 1.00 57.38 119 ALA A O 1
ATOM 877 N N . PRO A 1 120 ? 19.491 16.095 -17.681 1.00 59.34 120 PRO A N 1
ATOM 878 C CA . PRO A 1 120 ? 19.015 14.758 -18.011 1.00 59.34 120 PRO A CA 1
ATOM 879 C C . PRO A 1 120 ? 17.573 14.852 -18.520 1.00 59.34 120 PRO A C 1
ATOM 881 O O . PRO A 1 120 ? 16.719 15.460 -17.875 1.00 59.34 120 PRO A O 1
ATOM 884 N N . VAL A 1 121 ? 17.324 14.308 -19.713 1.00 61.62 121 VAL A N 1
ATOM 885 C CA . VAL A 1 121 ? 15.974 14.203 -20.271 1.00 61.62 121 VAL A CA 1
ATOM 886 C C . VAL A 1 121 ? 15.452 12.844 -19.857 1.00 61.62 121 VAL A C 1
ATOM 888 O O . VAL A 1 121 ? 16.021 11.816 -20.211 1.00 61.62 121 VAL A O 1
ATOM 891 N N . CYS A 1 122 ? 14.396 12.842 -19.062 1.00 66.31 122 CYS A N 1
ATOM 892 C CA . CYS A 1 122 ? 13.877 11.615 -18.497 1.00 66.31 122 CYS A CA 1
ATOM 893 C C . CYS A 1 122 ? 12.960 10.939 -19.521 1.00 66.31 122 CYS A C 1
ATOM 895 O O . CYS A 1 122 ? 11.990 11.536 -19.991 1.00 66.31 122 CYS A O 1
ATOM 897 N N . ALA A 1 123 ? 13.307 9.715 -19.920 1.00 68.50 123 ALA A N 1
ATOM 898 C CA . ALA A 1 123 ? 12.489 8.937 -20.836 1.00 68.50 123 ALA A CA 1
ATOM 899 C C . ALA A 1 123 ? 11.277 8.367 -20.078 1.00 68.50 123 ALA A C 1
ATOM 901 O O . ALA A 1 123 ? 11.462 7.779 -19.008 1.00 68.50 123 ALA A O 1
ATOM 902 N N . PRO A 1 124 ? 10.044 8.513 -20.600 1.00 69.19 124 PRO A N 1
ATOM 903 C CA . PRO A 1 124 ? 8.879 7.907 -19.978 1.00 69.19 124 PRO A CA 1
ATOM 904 C C . PRO A 1 124 ? 9.005 6.386 -20.038 1.00 69.19 124 PRO A C 1
ATOM 906 O O . PRO A 1 124 ? 9.161 5.794 -21.109 1.00 69.19 124 PRO A O 1
ATOM 909 N N . ILE A 1 125 ? 8.911 5.743 -18.881 1.00 79.31 125 ILE A N 1
ATOM 910 C CA . ILE A 1 125 ? 8.857 4.288 -18.796 1.00 79.31 125 ILE A CA 1
ATOM 911 C C . ILE A 1 125 ? 7.440 3.868 -19.145 1.00 79.31 125 ILE A C 1
ATOM 913 O O . ILE A 1 125 ? 6.468 4.422 -18.634 1.00 79.31 125 ILE A O 1
ATOM 917 N N . THR A 1 126 ? 7.312 2.872 -20.009 1.00 84.56 126 THR A N 1
ATOM 918 C CA . THR A 1 126 ? 6.022 2.243 -20.281 1.00 84.56 126 THR A CA 1
ATOM 919 C C . THR A 1 126 ? 6.060 0.838 -19.712 1.00 84.56 126 THR A C 1
ATOM 921 O O . THR A 1 126 ? 6.891 0.031 -20.124 1.00 84.56 126 THR A O 1
ATOM 924 N N . LEU A 1 127 ? 5.169 0.541 -18.765 1.00 87.69 127 LEU A N 1
ATOM 925 C CA . LEU A 1 127 ? 4.990 -0.829 -18.300 1.00 87.69 127 LEU A CA 1
ATOM 926 C C . LEU A 1 127 ? 4.146 -1.612 -19.305 1.00 87.69 127 LEU A C 1
ATOM 928 O O . LEU A 1 127 ? 3.152 -1.081 -19.815 1.00 87.69 12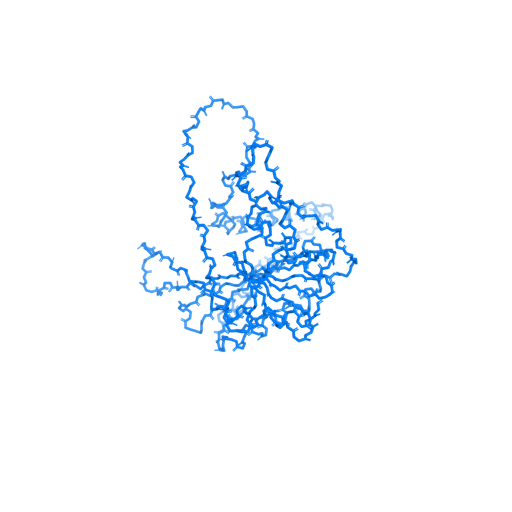7 LEU A O 1
ATOM 932 N N . PRO A 1 128 ? 4.481 -2.884 -19.573 1.00 90.12 128 PRO A N 1
ATOM 933 C CA . PRO A 1 128 ? 3.567 -3.749 -20.293 1.00 90.12 128 PRO A CA 1
ATOM 934 C C . PRO A 1 128 ? 2.296 -3.976 -19.450 1.00 90.12 128 PRO A C 1
ATOM 936 O O . PRO A 1 128 ? 2.304 -3.771 -18.230 1.00 90.12 128 PRO A O 1
ATOM 939 N N . PRO A 1 129 ? 1.191 -4.426 -20.066 1.00 86.75 129 PRO A N 1
ATOM 940 C CA . PRO A 1 129 ? -0.015 -4.777 -19.328 1.00 86.75 129 PRO A CA 1
ATOM 941 C C . PRO A 1 129 ? 0.279 -5.802 -18.226 1.00 86.75 129 PRO A C 1
ATOM 943 O O . PRO A 1 129 ? 1.011 -6.770 -18.447 1.00 86.75 129 PRO A O 1
ATOM 946 N N . ALA A 1 130 ? -0.316 -5.611 -17.047 1.00 86.94 130 ALA A N 1
ATOM 947 C CA . ALA A 1 130 ? -0.233 -6.593 -15.973 1.00 86.94 130 ALA A CA 1
ATOM 948 C C . ALA A 1 130 ? -0.795 -7.942 -16.450 1.00 86.94 130 ALA A C 1
ATOM 950 O O . ALA A 1 130 ? -1.896 -8.013 -17.003 1.00 86.94 130 ALA A O 1
ATOM 951 N N . SER A 1 131 ? -0.030 -9.014 -16.252 1.00 76.06 131 SER A N 1
ATOM 952 C CA . SER A 1 131 ? -0.450 -10.361 -16.639 1.00 76.06 131 SER A CA 1
ATOM 953 C C . SER A 1 131 ? -1.379 -10.968 -15.583 1.00 76.06 131 SER A C 1
ATOM 955 O O . SER A 1 131 ? -1.205 -10.738 -14.394 1.00 76.06 131 SER A O 1
ATOM 957 N N . GLY A 1 132 ? -2.354 -11.780 -16.002 1.00 68.12 132 GLY A N 1
ATOM 958 C CA . GLY A 1 132 ? -3.209 -12.578 -15.113 1.00 68.12 132 GLY A CA 1
ATOM 959 C C . GLY A 1 132 ? -4.585 -11.977 -14.783 1.00 68.12 132 GLY A C 1
ATOM 960 O O . GLY A 1 132 ? -4.790 -10.768 -14.781 1.00 68.12 132 GLY A O 1
ATOM 961 N N . ARG A 1 133 ? -5.547 -12.861 -14.485 1.00 59.69 133 ARG A N 1
ATOM 962 C CA . ARG A 1 133 ? -6.939 -12.521 -14.115 1.00 59.69 133 ARG A CA 1
ATOM 963 C C . ARG A 1 133 ? -7.270 -12.784 -12.646 1.00 59.69 133 ARG A C 1
ATOM 965 O O . ARG A 1 133 ? -8.429 -12.668 -12.262 1.00 59.69 133 ARG A O 1
ATOM 972 N N . GLU A 1 134 ? -6.285 -13.173 -11.839 1.00 60.69 134 GLU A N 1
ATOM 973 C CA . GLU A 1 134 ? -6.517 -13.384 -10.414 1.00 60.69 134 GLU A CA 1
ATOM 974 C C . GLU A 1 134 ? -7.004 -12.091 -9.768 1.00 60.69 134 GLU A C 1
ATOM 976 O O . GLU A 1 134 ? -6.317 -11.069 -9.765 1.00 60.69 134 GLU A O 1
ATOM 981 N N . VAL A 1 135 ? -8.216 -12.172 -9.229 1.00 59.19 135 VAL A N 1
ATOM 982 C CA . VAL A 1 135 ? -8.824 -11.161 -8.373 1.00 59.19 135 VAL A CA 1
ATOM 983 C C . VAL A 1 135 ? -7.828 -10.840 -7.257 1.00 59.19 135 VAL A C 1
ATOM 985 O O . VAL A 1 135 ? -7.223 -11.753 -6.699 1.00 59.19 135 VAL A O 1
ATOM 988 N N . LEU A 1 136 ? -7.621 -9.558 -6.934 1.00 64.19 136 LEU A N 1
ATOM 989 C CA . LEU A 1 136 ? -7.091 -9.174 -5.623 1.00 64.19 136 LEU A CA 1
ATOM 990 C C . LEU A 1 136 ? -8.089 -9.726 -4.603 1.00 64.19 136 LEU A C 1
ATOM 992 O O . LEU A 1 136 ? -9.177 -9.159 -4.513 1.00 64.19 136 LEU A O 1
ATOM 996 N N . PRO A 1 137 ? -7.818 -10.839 -3.892 1.00 63.19 137 PRO A N 1
ATOM 997 C CA . PRO A 1 137 ? -8.808 -11.353 -2.974 1.00 63.19 137 PRO A CA 1
ATOM 998 C C . PRO A 1 137 ? -8.831 -10.345 -1.832 1.00 63.19 137 PRO A C 1
ATOM 1000 O O . PRO A 1 137 ? -7.916 -10.316 -1.013 1.00 63.19 137 PRO A O 1
ATOM 1003 N N . GLU A 1 138 ? -9.850 -9.489 -1.798 1.00 62.72 138 GLU A N 1
ATOM 1004 C CA . GLU A 1 138 ? -10.150 -8.604 -0.668 1.00 62.72 138 GLU A CA 1
ATOM 1005 C C . GLU A 1 138 ? -10.023 -9.376 0.655 1.00 62.72 138 GLU A C 1
ATOM 1007 O O . GLU A 1 138 ? -9.401 -8.922 1.615 1.00 62.72 138 GLU A O 1
ATOM 1012 N N . GLN A 1 139 ? -10.497 -10.624 0.620 1.00 68.31 139 GLN A N 1
ATOM 1013 C CA . GLN A 1 139 ? -10.441 -11.629 1.676 1.00 68.31 139 GLN A CA 1
ATOM 1014 C C . GLN A 1 139 ? -9.022 -11.983 2.153 1.00 68.31 139 GLN A C 1
ATOM 1016 O O . GLN A 1 139 ? -8.884 -12.526 3.242 1.00 68.31 139 GLN A O 1
ATOM 1021 N N . LYS A 1 140 ? -7.968 -11.711 1.375 1.00 84.25 140 LYS A N 1
ATOM 1022 C CA . LYS A 1 140 ? -6.583 -12.045 1.735 1.00 84.25 140 LYS A CA 1
ATOM 1023 C C . LYS A 1 140 ? -5.856 -10.872 2.390 1.00 84.25 140 LYS A C 1
ATOM 1025 O O . LYS A 1 140 ? -5.179 -11.070 3.391 1.00 84.25 140 LYS A O 1
ATOM 1030 N N . TYR A 1 141 ? -5.990 -9.663 1.847 1.00 88.81 141 TYR A N 1
ATOM 1031 C CA . TYR A 1 141 ? -5.186 -8.513 2.287 1.00 88.81 141 TYR A CA 1
ATOM 1032 C C . TYR A 1 141 ? -5.805 -7.762 3.458 1.00 88.81 141 TYR A C 1
ATOM 1034 O O . TYR A 1 141 ? -5.096 -7.391 4.393 1.00 88.81 141 TYR A O 1
ATOM 1042 N N . LEU A 1 142 ? -7.122 -7.542 3.420 1.00 92.38 142 LEU A N 1
ATOM 1043 C CA . LEU A 1 142 ? -7.796 -6.735 4.430 1.00 92.38 142 LEU A CA 1
ATOM 1044 C C . LEU A 1 142 ? -7.716 -7.375 5.827 1.00 92.38 142 LEU A C 1
ATOM 1046 O O . LEU A 1 142 ? -7.368 -6.658 6.761 1.00 92.38 142 LEU A O 1
ATOM 1050 N N . PRO A 1 143 ? -7.913 -8.698 6.009 1.00 94.56 143 PRO A N 1
ATOM 1051 C CA . PRO A 1 143 ? -7.739 -9.312 7.325 1.00 94.56 143 PRO A CA 1
ATOM 1052 C C . PRO A 1 143 ? -6.312 -9.193 7.865 1.00 94.56 143 PRO A C 1
ATOM 1054 O O . PRO A 1 143 ? -6.139 -8.988 9.063 1.00 94.56 143 PRO A O 1
ATOM 1057 N N . VAL A 1 144 ? -5.296 -9.269 6.998 1.00 95.19 144 VAL A N 1
ATOM 1058 C CA . VAL A 1 144 ? -3.896 -9.071 7.403 1.00 95.19 144 VAL A CA 1
ATOM 1059 C C . VAL A 1 144 ? -3.673 -7.626 7.835 1.00 95.19 144 VAL A C 1
ATOM 1061 O O . VAL A 1 144 ? -3.163 -7.407 8.928 1.00 95.19 144 VAL A O 1
ATOM 1064 N N . LEU A 1 145 ? -4.137 -6.645 7.055 1.00 96.00 145 LEU A N 1
ATOM 1065 C CA . LEU A 1 145 ? -4.059 -5.232 7.435 1.00 96.00 145 LEU A CA 1
ATOM 1066 C C . LEU A 1 145 ? -4.722 -4.977 8.798 1.00 96.00 145 LEU A C 1
ATOM 1068 O O . LEU A 1 145 ? -4.103 -4.387 9.677 1.00 96.00 145 LEU A O 1
ATOM 1072 N N . LEU A 1 146 ? -5.957 -5.446 8.993 1.00 97.00 146 LEU A N 1
ATOM 1073 C CA . LEU A 1 146 ? -6.703 -5.246 10.239 1.00 97.00 146 LEU A CA 1
ATOM 1074 C C . LEU A 1 146 ? -6.024 -5.921 11.436 1.00 97.00 146 LEU A C 1
ATOM 1076 O O . LEU A 1 146 ? -5.933 -5.324 12.507 1.00 97.00 146 LEU A O 1
ATOM 1080 N N . ASN A 1 147 ? -5.524 -7.144 11.252 1.00 97.44 147 ASN A N 1
ATOM 1081 C CA . ASN A 1 147 ? -4.820 -7.882 12.295 1.00 97.44 147 ASN A CA 1
ATOM 1082 C C . ASN A 1 147 ? -3.525 -7.180 12.715 1.00 97.44 147 ASN A C 1
ATOM 1084 O O . ASN A 1 147 ? -3.273 -7.018 13.906 1.00 97.44 147 ASN A O 1
ATOM 1088 N N . GLU A 1 148 ? -2.709 -6.739 11.757 1.00 97.81 148 GLU A N 1
ATOM 1089 C CA . GLU A 1 148 ? -1.455 -6.055 12.075 1.00 97.81 148 GLU A CA 1
ATOM 1090 C C . GLU A 1 148 ? -1.700 -4.663 12.673 1.00 97.81 148 GLU A C 1
ATOM 1092 O O . GLU A 1 148 ? -1.047 -4.300 13.649 1.00 97.81 148 GLU A O 1
ATOM 1097 N N . LEU A 1 149 ? -2.701 -3.915 12.194 1.00 97.50 149 LEU A N 1
ATOM 1098 C CA . LEU A 1 149 ? -3.115 -2.661 12.835 1.00 97.50 149 LEU A CA 1
ATOM 1099 C C . LEU A 1 149 ? -3.574 -2.887 14.284 1.00 97.50 149 LEU A C 1
ATOM 1101 O O . LEU A 1 149 ? -3.197 -2.122 15.168 1.00 97.50 149 LEU A O 1
ATOM 1105 N N . GLY A 1 150 ? -4.312 -3.966 14.560 1.00 97.75 150 GLY A N 1
ATOM 1106 C CA . GLY A 1 150 ? -4.699 -4.337 15.925 1.00 97.75 150 GLY A CA 1
ATOM 1107 C C . GLY A 1 150 ? -3.510 -4.657 16.841 1.00 97.75 150 GLY A C 1
ATOM 1108 O O . GLY A 1 150 ? -3.582 -4.414 18.045 1.00 97.75 150 GLY A O 1
ATOM 1109 N N . LYS A 1 151 ? -2.396 -5.157 16.287 1.00 97.94 151 LYS A N 1
ATOM 1110 C CA . LYS A 1 151 ? -1.152 -5.394 17.040 1.00 97.94 151 LYS A CA 1
ATOM 1111 C C . LYS A 1 151 ? -0.381 -4.107 17.321 1.00 97.94 151 LYS A C 1
ATOM 1113 O O . LYS A 1 151 ? 0.156 -3.966 18.415 1.00 97.94 151 LYS A O 1
ATOM 1118 N N . HIS A 1 152 ? -0.326 -3.184 16.357 1.00 97.50 152 HIS A N 1
ATOM 1119 C CA . HIS A 1 152 ? 0.338 -1.882 16.526 1.00 97.50 152 HIS A CA 1
ATOM 1120 C C . HIS A 1 152 ? -0.421 -0.952 17.477 1.00 97.50 152 HIS A C 1
ATOM 1122 O O . HIS A 1 152 ? 0.198 -0.139 18.161 1.00 97.50 152 HIS A O 1
ATOM 1128 N N . TYR A 1 153 ? -1.746 -1.096 17.557 1.00 96.75 153 TYR A N 1
ATOM 1129 C CA . TYR A 1 153 ? -2.622 -0.265 18.386 1.00 96.75 153 TYR A CA 1
ATOM 1130 C C . TYR A 1 153 ? -3.449 -1.120 19.363 1.00 96.75 153 TYR A C 1
ATOM 1132 O O . TYR A 1 153 ? -4.674 -1.213 19.244 1.00 96.75 153 TYR A O 1
ATOM 1140 N N . PRO A 1 154 ? -2.799 -1.785 20.338 1.00 97.19 154 PRO A N 1
ATOM 1141 C CA . PRO A 1 154 ? -3.473 -2.721 21.225 1.00 97.19 154 PRO A CA 1
ATOM 1142 C C . PRO A 1 154 ? -4.497 -2.010 22.117 1.00 97.19 154 PRO A C 1
ATOM 1144 O O . PRO A 1 154 ? -4.176 -1.079 22.854 1.00 97.19 154 PRO A O 1
ATOM 1147 N N . GLY A 1 155 ? -5.738 -2.497 22.089 1.00 95.88 155 GLY A N 1
ATOM 1148 C CA . GLY A 1 155 ? -6.850 -1.945 22.871 1.00 95.88 155 GLY A CA 1
ATOM 1149 C C . GLY A 1 155 ? -7.617 -0.813 22.183 1.00 95.88 155 GLY A C 1
ATOM 1150 O O . GLY A 1 155 ? -8.663 -0.410 22.700 1.00 95.88 155 GLY A O 1
ATOM 1151 N N . ASP A 1 156 ? -7.148 -0.352 21.024 1.00 97.25 156 ASP A N 1
ATOM 1152 C CA . ASP A 1 156 ? -7.885 0.564 20.161 1.00 97.25 156 ASP A CA 1
ATOM 1153 C C . ASP A 1 156 ? -8.899 -0.209 19.304 1.00 97.25 156 ASP A C 1
ATOM 1155 O O . ASP A 1 156 ? -8.766 -1.409 19.053 1.00 97.25 156 ASP A O 1
ATOM 1159 N N . SER A 1 157 ? -9.949 0.480 18.856 1.00 96.88 157 SER A N 1
ATOM 1160 C CA . SER A 1 157 ? -10.967 -0.129 17.994 1.00 96.88 157 SER A CA 1
ATOM 1161 C C . SER A 1 157 ? -10.657 0.142 16.525 1.00 96.88 157 SER A C 1
ATOM 1163 O O . SER A 1 157 ? -10.534 1.302 16.130 1.00 96.88 157 SER A O 1
ATOM 1165 N N . VAL A 1 158 ? -10.536 -0.923 15.731 1.00 97.62 158 VAL A N 1
ATOM 1166 C CA . VAL A 1 158 ? -10.214 -0.874 14.298 1.00 97.62 158 VAL A CA 1
ATOM 1167 C C . VAL A 1 158 ? -11.492 -1.097 13.490 1.00 97.62 158 VAL A C 1
ATOM 1169 O O . VAL A 1 158 ? -12.174 -2.102 13.676 1.00 97.62 158 VAL A O 1
ATOM 1172 N N . HIS A 1 159 ? -11.812 -0.171 12.589 1.00 96.62 159 HIS A N 1
ATOM 1173 C CA . HIS A 1 159 ? -13.034 -0.176 11.785 1.00 96.62 159 HIS A CA 1
ATOM 1174 C C . HIS A 1 159 ? -12.700 0.021 10.315 1.00 96.62 159 HIS A C 1
ATOM 1176 O O . HIS A 1 159 ? -11.939 0.918 9.962 1.00 96.62 159 HIS A O 1
ATOM 1182 N N . VAL A 1 160 ? -13.311 -0.775 9.446 1.00 96.56 160 VAL A N 1
ATOM 1183 C CA . VAL A 1 160 ? -13.276 -0.524 8.003 1.00 96.56 160 VAL A CA 1
ATOM 1184 C C . VAL A 1 160 ? -14.282 0.584 7.703 1.00 96.56 160 VAL A C 1
ATOM 1186 O O . VAL A 1 160 ? -15.467 0.426 7.990 1.00 96.56 160 VAL A O 1
ATOM 1189 N N . LEU A 1 161 ? -13.807 1.708 7.170 1.00 95.25 161 LEU A N 1
ATOM 1190 C CA . LEU A 1 161 ? -14.655 2.824 6.748 1.00 95.25 161 LEU A CA 1
ATOM 1191 C C . LEU A 1 161 ? -15.233 2.580 5.356 1.00 95.25 161 LEU A C 1
ATOM 1193 O O . LEU A 1 161 ? -16.430 2.747 5.141 1.00 95.25 161 LEU A O 1
ATOM 1197 N N . ASP A 1 162 ? -14.365 2.191 4.426 1.00 94.25 162 ASP A N 1
ATOM 1198 C CA . ASP A 1 162 ? -14.713 1.895 3.042 1.00 94.25 162 ASP A CA 1
ATOM 1199 C C . ASP A 1 162 ? -13.781 0.814 2.491 1.00 94.25 162 ASP A C 1
ATOM 1201 O O . ASP A 1 162 ? -12.612 0.719 2.873 1.00 94.25 162 ASP A O 1
ATOM 1205 N N . ALA A 1 163 ? -14.292 0.003 1.576 1.00 92.81 163 ALA A N 1
ATOM 1206 C CA . ALA A 1 163 ? -13.505 -0.955 0.820 1.00 92.81 163 ALA A CA 1
ATOM 1207 C C . ALA A 1 163 ? -14.092 -1.062 -0.586 1.00 92.81 163 ALA A C 1
ATOM 1209 O O . ALA A 1 163 ? -15.202 -1.551 -0.787 1.00 92.81 163 ALA A O 1
ATOM 1210 N N . THR A 1 164 ? -13.327 -0.594 -1.569 1.00 89.81 164 THR A N 1
ATOM 1211 C CA . THR A 1 164 ? -13.728 -0.578 -2.972 1.00 89.81 164 THR A CA 1
ATOM 1212 C C . THR A 1 164 ? -12.675 -1.272 -3.827 1.00 89.81 164 THR A C 1
ATOM 1214 O O . THR A 1 164 ? -11.523 -0.839 -3.924 1.00 89.81 164 THR A O 1
ATOM 1217 N N . TRP A 1 165 ? -13.096 -2.316 -4.535 1.00 84.81 165 TRP A N 1
ATOM 1218 C CA . TRP A 1 165 ? -12.268 -3.063 -5.481 1.00 84.81 165 TRP A CA 1
ATOM 1219 C C . TRP A 1 165 ? -12.838 -2.860 -6.882 1.00 84.81 165 TRP A C 1
ATOM 1221 O O . TRP A 1 165 ? -13.863 -3.430 -7.245 1.00 84.81 165 TRP A O 1
ATOM 1231 N N . VAL A 1 166 ? -12.205 -1.971 -7.653 1.00 70.81 166 VAL A N 1
ATOM 1232 C CA . VAL A 1 166 ? -12.749 -1.494 -8.937 1.00 70.81 166 VAL A CA 1
ATOM 1233 C C . VAL A 1 166 ? -12.620 -2.566 -10.021 1.00 70.81 166 VAL A C 1
ATOM 1235 O O . VAL A 1 166 ? -13.461 -2.654 -10.912 1.00 70.81 166 VAL A O 1
ATOM 1238 N N . ASN A 1 167 ? -11.570 -3.389 -9.965 1.00 69.06 167 ASN A N 1
ATOM 1239 C CA . ASN A 1 167 ? -11.366 -4.533 -10.853 1.00 69.06 167 ASN A CA 1
ATOM 1240 C C . ASN A 1 167 ? -10.282 -5.478 -10.296 1.00 69.06 167 ASN A C 1
ATOM 1242 O O . ASN A 1 167 ? -9.735 -5.263 -9.217 1.00 69.06 167 ASN A O 1
ATOM 1246 N N . VAL A 1 168 ? -9.923 -6.504 -11.076 1.00 65.06 168 VAL A N 1
ATOM 1247 C CA . VAL A 1 168 ? -8.834 -7.455 -10.768 1.00 65.06 168 VAL A CA 1
ATOM 1248 C C . VAL A 1 168 ? -7.463 -6.795 -10.545 1.00 65.06 168 VAL A C 1
ATOM 1250 O O . VAL A 1 168 ? -6.572 -7.422 -9.979 1.00 65.06 168 VAL A O 1
ATOM 1253 N N . ASN A 1 169 ? -7.288 -5.539 -10.964 1.00 75.25 169 ASN A N 1
ATOM 1254 C CA . ASN A 1 169 ? -5.998 -4.859 -11.016 1.00 75.25 169 ASN A CA 1
ATOM 1255 C C . ASN A 1 169 ? -5.851 -3.712 -10.016 1.00 75.25 169 ASN A C 1
ATOM 1257 O O . ASN A 1 169 ? -4.742 -3.191 -9.904 1.00 75.25 169 ASN A O 1
ATOM 1261 N N . ARG A 1 170 ? -6.918 -3.282 -9.330 1.00 85.81 170 ARG A N 1
ATOM 1262 C CA . ARG A 1 170 ? -6.846 -2.163 -8.387 1.00 85.81 170 ARG A CA 1
ATOM 1263 C C . ARG A 1 170 ? -7.911 -2.240 -7.303 1.00 85.81 170 ARG A C 1
ATOM 1265 O O . ARG A 1 170 ? -9.091 -2.448 -7.590 1.00 85.81 170 ARG A O 1
ATOM 1272 N N . GLY A 1 171 ? -7.501 -1.941 -6.079 1.00 89.69 171 GLY A N 1
ATOM 1273 C CA . GLY A 1 171 ? -8.429 -1.668 -4.997 1.00 89.69 171 GLY A CA 1
ATOM 1274 C C . GLY A 1 171 ? -7.913 -0.676 -3.984 1.00 89.69 171 GLY A C 1
ATOM 1275 O O . GLY A 1 171 ? -6.740 -0.290 -3.982 1.00 89.69 171 GLY A O 1
ATOM 1276 N N . ARG A 1 172 ? -8.849 -0.248 -3.149 1.00 93.31 172 ARG A N 1
ATOM 1277 C CA . ARG A 1 172 ? -8.651 0.686 -2.059 1.00 93.31 172 ARG A CA 1
ATOM 1278 C C . ARG A 1 172 ? -9.443 0.199 -0.853 1.00 93.31 172 ARG A C 1
ATOM 1280 O O . ARG A 1 172 ? -10.607 -0.158 -0.993 1.00 93.31 172 ARG A O 1
ATOM 1287 N N . ALA A 1 173 ? -8.828 0.231 0.316 1.00 94.38 173 ALA A N 1
ATOM 1288 C CA . ALA A 1 173 ? -9.507 0.062 1.590 1.00 94.38 173 ALA A CA 1
ATOM 1289 C C . ALA A 1 173 ? -9.095 1.197 2.521 1.00 94.38 173 ALA A C 1
ATOM 1291 O O . ALA A 1 173 ? -7.928 1.581 2.557 1.00 94.38 173 ALA A O 1
ATOM 1292 N N . GLU A 1 174 ? -10.051 1.732 3.263 1.00 96.50 174 GLU A N 1
ATOM 1293 C CA . GLU A 1 174 ? -9.845 2.779 4.247 1.00 96.50 174 GLU A CA 1
ATOM 1294 C C . GLU A 1 174 ? -10.256 2.258 5.621 1.00 96.50 174 GLU A C 1
ATOM 1296 O O . GLU A 1 174 ? -11.355 1.737 5.811 1.00 96.50 174 GLU A O 1
ATOM 1301 N N . VAL A 1 175 ? -9.340 2.361 6.577 1.00 96.94 175 VAL A N 1
ATOM 1302 C CA . VAL A 1 175 ? -9.475 1.820 7.926 1.00 96.94 175 VAL A CA 1
ATOM 1303 C C . VAL A 1 175 ? -9.270 2.952 8.918 1.00 96.94 175 VAL A C 1
ATOM 1305 O O . VAL A 1 175 ? -8.253 3.642 8.876 1.00 96.94 175 VAL A O 1
ATOM 1308 N N . ALA A 1 176 ? -10.220 3.125 9.830 1.00 96.88 176 ALA A N 1
ATOM 1309 C CA . ALA A 1 176 ? -10.096 4.020 10.967 1.00 96.88 176 ALA A CA 1
ATOM 1310 C C . ALA A 1 176 ? -9.752 3.242 12.234 1.00 96.88 176 ALA A C 1
ATOM 1312 O O . ALA A 1 176 ? -10.287 2.167 12.495 1.00 96.88 176 ALA A O 1
ATOM 1313 N N . ILE A 1 177 ? -8.896 3.828 13.058 1.00 97.00 177 ILE A N 1
ATOM 1314 C CA . ILE A 1 177 ? -8.550 3.337 14.383 1.00 97.00 177 ILE A CA 1
ATOM 1315 C C . ILE A 1 177 ? -8.894 4.434 15.370 1.00 97.00 177 ILE A C 1
ATOM 1317 O O . ILE A 1 177 ? -8.375 5.545 15.273 1.00 97.00 177 ILE A O 1
ATOM 1321 N N . TYR A 1 178 ? -9.768 4.121 16.317 1.00 95.94 178 TYR A N 1
ATOM 1322 C CA . TYR A 1 178 ? -10.106 5.032 17.401 1.00 95.94 178 TYR A CA 1
ATOM 1323 C C . TYR A 1 178 ? -9.423 4.574 18.668 1.00 95.94 178 TYR A C 1
ATOM 1325 O O . TYR A 1 178 ? -9.601 3.421 19.081 1.00 95.94 178 TYR A O 1
ATOM 1333 N N 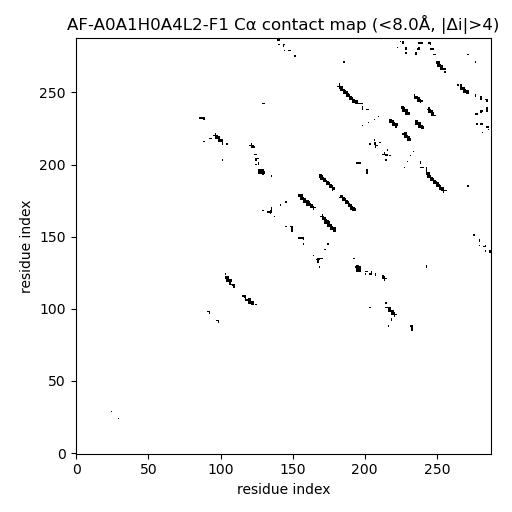. SER A 1 179 ? -8.702 5.501 19.294 1.00 96.25 179 SER A N 1
ATOM 1334 C CA . SER A 1 179 ? -8.079 5.239 20.577 1.00 96.25 179 SER A CA 1
ATOM 1335 C C . SER A 1 179 ? -9.114 4.859 21.630 1.00 96.25 179 SER A C 1
ATOM 1337 O O . SER A 1 179 ? -10.264 5.315 21.591 1.00 96.25 179 SER A O 1
ATOM 1339 N N . LYS A 1 180 ? -8.722 4.029 22.599 1.00 95.00 180 LYS A N 1
ATOM 1340 C CA . LYS A 1 180 ? -9.615 3.601 23.691 1.00 95.00 180 LYS A CA 1
ATOM 1341 C C . LYS A 1 180 ? -10.270 4.774 24.439 1.00 95.00 180 LYS A C 1
ATOM 1343 O O . LYS A 1 180 ? -11.432 4.690 24.835 1.00 95.00 180 LYS A O 1
ATOM 1348 N N . ASP A 1 181 ? -9.540 5.872 24.610 1.00 93.06 181 ASP A N 1
ATOM 1349 C CA . ASP A 1 181 ? -10.001 7.119 25.238 1.00 93.06 181 ASP A CA 1
ATOM 1350 C C . ASP A 1 181 ? -10.745 8.071 24.275 1.00 93.06 181 ASP A C 1
ATOM 1352 O O . ASP A 1 181 ? -11.243 9.123 24.691 1.00 93.06 181 ASP A O 1
ATOM 1356 N N . ARG A 1 182 ? -10.841 7.695 22.992 1.00 90.44 182 ARG A N 1
ATOM 1357 C CA . ARG A 1 182 ? -11.424 8.466 21.885 1.00 90.44 182 ARG A CA 1
ATOM 1358 C C . ARG A 1 182 ? -10.847 9.878 21.746 1.00 90.44 182 ARG A C 1
ATOM 1360 O O . ARG A 1 182 ? -11.551 10.776 21.289 1.00 90.44 182 ARG A O 1
ATOM 1367 N N . GLN A 1 183 ? -9.595 10.076 22.153 1.00 91.56 183 GLN A N 1
ATOM 1368 C CA . GLN A 1 183 ? -8.862 11.328 21.949 1.00 91.56 183 GLN A CA 1
ATOM 1369 C C . GLN A 1 183 ? -8.094 11.347 20.630 1.00 91.56 183 GLN A C 1
ATOM 1371 O O . GLN A 1 183 ? -7.679 12.410 20.183 1.00 91.56 183 GLN A O 1
ATOM 1376 N N . VAL A 1 184 ? -7.905 10.195 19.992 1.00 92.31 184 VAL A N 1
ATOM 1377 C CA . VAL A 1 184 ? -7.139 10.074 18.757 1.00 92.31 184 VAL A CA 1
ATOM 1378 C C . VAL A 1 184 ? -7.902 9.227 17.751 1.00 92.31 184 VAL A C 1
ATOM 1380 O O . VAL A 1 184 ? -8.436 8.164 18.072 1.00 92.31 184 VAL A O 1
ATOM 1383 N N . GLN A 1 185 ? -7.924 9.705 16.511 1.00 95.19 185 GLN A N 1
ATOM 1384 C CA . GLN A 1 185 ? -8.346 8.945 15.348 1.00 95.19 185 GLN A CA 1
ATOM 1385 C C . GLN A 1 185 ? -7.162 8.796 14.398 1.0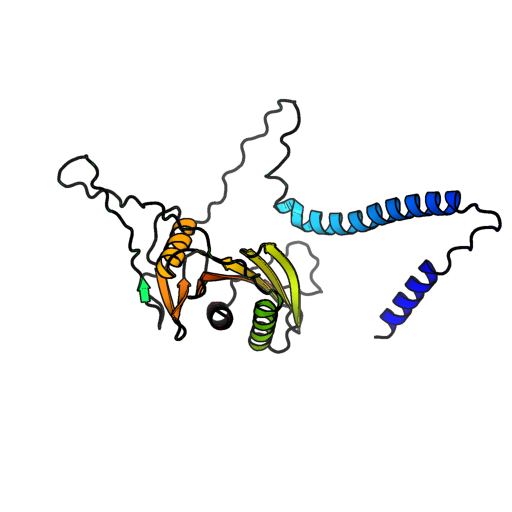0 95.19 185 GLN A C 1
ATOM 1387 O O . GLN A 1 185 ? -6.528 9.781 14.030 1.00 95.19 185 GLN A O 1
ATOM 1392 N N . ARG A 1 186 ? -6.893 7.571 13.959 1.00 96.88 186 ARG A N 1
ATOM 1393 C CA . ARG A 1 186 ? -5.929 7.281 12.894 1.00 96.88 186 ARG A CA 1
ATOM 1394 C C . ARG A 1 186 ? -6.686 6.763 11.693 1.00 96.88 186 ARG A C 1
ATOM 1396 O O . ARG A 1 186 ? -7.564 5.923 11.855 1.00 96.88 186 ARG A O 1
ATOM 1403 N N . THR A 1 187 ? -6.342 7.235 10.510 1.00 96.88 187 THR A N 1
ATOM 1404 C CA . THR A 1 187 ? -6.899 6.727 9.260 1.00 96.88 187 THR A CA 1
ATOM 1405 C C . THR A 1 187 ? -5.764 6.169 8.422 1.00 96.88 187 THR A C 1
ATOM 1407 O O . THR A 1 187 ? -4.759 6.845 8.213 1.00 96.88 187 THR A O 1
ATOM 1410 N N . PHE A 1 188 ? -5.937 4.947 7.931 1.00 96.88 188 PHE A N 1
ATOM 1411 C CA . PHE A 1 188 ? -5.039 4.285 6.996 1.00 96.88 188 PHE A CA 1
ATOM 1412 C C . PHE A 1 188 ? -5.793 3.989 5.706 1.00 96.88 188 PHE A C 1
ATOM 1414 O O . PHE A 1 188 ? -6.862 3.384 5.736 1.00 96.88 188 PHE A O 1
ATOM 1421 N N . ALA A 1 189 ? -5.223 4.378 4.573 1.00 95.75 189 ALA A N 1
ATOM 1422 C CA . ALA A 1 189 ? -5.702 4.009 3.254 1.00 95.75 189 ALA A CA 1
ATOM 1423 C C . ALA A 1 189 ? -4.708 3.031 2.622 1.00 95.75 189 ALA A C 1
ATOM 1425 O O . ALA A 1 189 ? -3.581 3.394 2.285 1.00 95.75 189 ALA A O 1
ATOM 1426 N N . LEU A 1 190 ? -5.138 1.784 2.450 1.00 95.06 190 LEU A N 1
ATOM 1427 C CA . LEU A 1 190 ? -4.447 0.803 1.628 1.00 95.06 190 LEU A CA 1
ATOM 1428 C C . LEU A 1 190 ? -4.907 0.984 0.188 1.00 95.06 190 LEU A C 1
ATOM 1430 O O . LEU A 1 190 ? -6.091 0.859 -0.111 1.00 95.06 190 LEU A O 1
ATOM 1434 N N . THR A 1 191 ? -3.966 1.208 -0.716 1.00 94.00 191 THR A N 1
ATOM 1435 C CA . THR A 1 191 ? -4.182 1.033 -2.149 1.00 94.00 191 THR A CA 1
ATOM 1436 C C . THR A 1 191 ? -3.334 -0.125 -2.633 1.00 94.00 191 THR A C 1
ATOM 1438 O O . THR A 1 191 ? -2.201 -0.315 -2.196 1.00 94.00 191 THR A O 1
ATOM 1441 N N . ALA A 1 192 ? -3.906 -0.940 -3.504 1.00 93.38 192 ALA A N 1
ATOM 1442 C CA . ALA A 1 192 ? -3.230 -2.098 -4.051 1.00 93.38 192 ALA A CA 1
ATOM 1443 C C . ALA A 1 192 ? -3.530 -2.207 -5.535 1.00 93.38 192 ALA A C 1
ATOM 1445 O O . ALA A 1 192 ? -4.597 -1.790 -6.002 1.00 93.38 192 ALA A O 1
ATOM 1446 N N . GLY A 1 193 ? -2.612 -2.816 -6.267 1.00 91.50 193 GLY A N 1
ATOM 1447 C CA . GLY A 1 193 ? -2.840 -3.102 -7.664 1.00 91.50 193 GLY A CA 1
ATOM 1448 C C . GLY A 1 193 ? -1.862 -4.094 -8.252 1.00 91.50 193 GLY A C 1
ATOM 1449 O O . GLY A 1 193 ? -1.101 -4.753 -7.544 1.00 91.50 193 GLY A O 1
ATOM 1450 N N . ARG A 1 194 ? -1.919 -4.214 -9.576 1.00 91.44 194 ARG A N 1
ATOM 1451 C CA . ARG A 1 194 ? -1.006 -5.045 -10.356 1.00 91.44 194 ARG A CA 1
ATOM 1452 C C . ARG A 1 194 ? -0.140 -4.200 -11.269 1.00 91.44 194 ARG A C 1
ATOM 1454 O O . ARG A 1 194 ? -0.549 -3.120 -11.692 1.00 91.44 194 ARG A O 1
ATOM 1461 N N . TYR A 1 195 ? 1.029 -4.727 -11.594 1.00 92.31 195 TYR A N 1
ATOM 1462 C CA . TYR A 1 195 ? 1.936 -4.163 -12.581 1.00 92.31 195 TYR A CA 1
ATOM 1463 C C . TYR A 1 195 ? 2.358 -5.244 -13.586 1.00 92.31 195 TYR A C 1
ATOM 1465 O O . TYR A 1 195 ? 2.252 -6.441 -13.313 1.00 92.31 195 TYR A O 1
ATOM 1473 N N . GLY A 1 196 ? 2.787 -4.826 -14.775 1.00 92.00 196 GLY A N 1
ATOM 1474 C CA . GLY A 1 196 ? 3.458 -5.698 -15.738 1.00 92.00 196 GLY A CA 1
ATOM 1475 C C . GLY A 1 196 ? 4.954 -5.399 -15.793 1.00 92.00 196 GLY A C 1
ATOM 1476 O O . GLY A 1 196 ? 5.387 -4.339 -15.352 1.00 92.00 196 GLY A O 1
ATOM 1477 N N . GLY A 1 197 ? 5.731 -6.318 -16.366 1.00 92.50 197 GLY A N 1
ATOM 1478 C CA . GLY A 1 197 ? 7.184 -6.178 -16.504 1.00 92.50 197 GLY A CA 1
ATOM 1479 C C . GLY A 1 197 ? 7.933 -6.785 -15.323 1.00 92.50 197 GLY A C 1
ATOM 1480 O O . GLY A 1 197 ? 7.372 -7.597 -14.583 1.00 92.50 197 GLY A O 1
ATOM 1481 N N . SER A 1 198 ? 9.209 -6.426 -15.177 1.00 93.44 198 SER A N 1
ATOM 1482 C CA . SER A 1 198 ? 9.981 -6.820 -13.995 1.00 93.44 198 SER A CA 1
ATOM 1483 C C . SER A 1 198 ? 9.586 -5.984 -12.775 1.00 93.44 198 SER A C 1
ATOM 1485 O O . SER A 1 198 ? 8.981 -4.915 -12.894 1.00 93.44 198 SER A O 1
ATOM 1487 N N . LEU A 1 199 ? 9.938 -6.478 -11.590 1.00 94.00 199 LEU A N 1
ATOM 1488 C CA . LEU A 1 199 ? 9.712 -5.767 -10.336 1.00 94.00 199 LEU A CA 1
ATOM 1489 C C . LEU A 1 199 ? 10.428 -4.413 -10.329 1.00 94.00 199 LEU A C 1
ATOM 1491 O O . LEU A 1 199 ? 9.856 -3.405 -9.919 1.00 94.00 199 LEU A O 1
ATOM 1495 N N . GLU A 1 200 ? 11.665 -4.399 -10.818 1.00 92.00 200 GLU A N 1
ATOM 1496 C CA . GLU A 1 200 ? 12.521 -3.220 -10.875 1.00 92.00 200 GLU A CA 1
ATOM 1497 C C . GLU A 1 200 ? 11.906 -2.172 -11.795 1.00 92.00 200 GLU A C 1
ATOM 1499 O O . GLU A 1 200 ? 11.704 -1.043 -11.361 1.00 92.00 200 GLU A O 1
ATOM 1504 N N . GLN A 1 201 ? 11.497 -2.582 -13.004 1.00 91.38 201 GLN A N 1
ATOM 1505 C CA . GLN A 1 201 ? 10.826 -1.714 -13.974 1.00 91.38 201 GLN A CA 1
ATOM 1506 C C . GLN A 1 201 ? 9.556 -1.090 -13.395 1.00 91.38 201 GLN A C 1
ATOM 1508 O O . GLN A 1 201 ? 9.268 0.078 -13.652 1.00 91.38 201 GLN A O 1
ATOM 1513 N N . ALA A 1 202 ? 8.787 -1.857 -12.619 1.00 93.00 202 ALA A N 1
ATOM 1514 C CA . ALA A 1 202 ? 7.575 -1.361 -11.987 1.00 93.00 202 ALA A CA 1
ATOM 1515 C C . ALA A 1 202 ? 7.867 -0.337 -10.893 1.00 93.00 202 ALA A C 1
ATOM 1517 O O . ALA A 1 202 ? 7.292 0.749 -10.927 1.00 93.00 202 ALA A O 1
ATOM 1518 N N . ALA A 1 203 ? 8.774 -0.639 -9.963 1.00 92.38 203 ALA A N 1
ATOM 1519 C CA . ALA A 1 203 ? 9.178 0.312 -8.930 1.00 92.38 203 ALA A CA 1
ATOM 1520 C C . ALA A 1 203 ? 9.659 1.626 -9.567 1.00 92.38 203 ALA A C 1
ATOM 1522 O O . ALA A 1 203 ? 9.221 2.722 -9.218 1.00 92.38 203 ALA A O 1
ATOM 1523 N N . GLU A 1 204 ? 10.501 1.504 -10.578 1.00 89.75 204 GLU A N 1
ATOM 1524 C CA . GLU A 1 204 ? 11.032 2.597 -11.375 1.00 89.75 204 GLU A CA 1
ATOM 1525 C C . GLU A 1 204 ? 9.946 3.424 -12.098 1.00 89.75 204 GLU A C 1
ATOM 1527 O O . GLU A 1 204 ? 9.937 4.656 -12.007 1.00 89.75 204 GLU A O 1
ATOM 1532 N N . TYR A 1 205 ? 8.977 2.766 -12.747 1.00 90.19 205 TYR A N 1
ATOM 1533 C CA . TYR A 1 205 ? 7.790 3.399 -13.340 1.00 90.19 205 TYR A CA 1
ATOM 1534 C C . TYR A 1 205 ? 7.024 4.231 -12.330 1.00 90.19 205 TYR A C 1
ATOM 1536 O O . TYR A 1 205 ? 6.773 5.412 -12.561 1.00 90.19 205 TYR A O 1
ATOM 1544 N N . TYR A 1 206 ? 6.688 3.636 -11.196 1.00 88.94 206 TYR A N 1
ATOM 1545 C CA . TYR A 1 206 ? 5.880 4.291 -10.183 1.00 88.94 206 TYR A CA 1
ATOM 1546 C C . TYR A 1 206 ? 6.598 5.489 -9.557 1.00 88.94 206 TYR A C 1
ATOM 1548 O O . TYR A 1 206 ? 5.986 6.544 -9.405 1.00 88.94 206 TYR A O 1
ATOM 1556 N N . ALA A 1 207 ? 7.905 5.385 -9.309 1.00 86.56 207 ALA A N 1
ATOM 1557 C CA . ALA A 1 207 ? 8.700 6.539 -8.903 1.00 86.56 207 ALA A CA 1
ATOM 1558 C C . ALA A 1 207 ? 8.755 7.623 -9.985 1.00 86.56 207 ALA A C 1
ATOM 1560 O O . ALA A 1 207 ? 8.705 8.807 -9.659 1.00 86.56 207 ALA A O 1
ATOM 1561 N N . SER A 1 208 ? 8.842 7.254 -11.268 1.00 83.88 208 SER A N 1
ATOM 1562 C CA . SER A 1 208 ? 8.849 8.231 -12.363 1.00 83.88 208 SER A CA 1
ATOM 1563 C C . SER A 1 208 ? 7.524 8.990 -12.472 1.00 83.88 208 SER A C 1
ATOM 1565 O O . SER A 1 208 ? 7.540 10.195 -12.690 1.00 83.88 208 SER A O 1
ATOM 1567 N N . VAL A 1 209 ? 6.382 8.324 -12.270 1.00 82.50 209 VAL A N 1
ATOM 1568 C CA . VAL A 1 209 ? 5.059 8.965 -12.321 1.00 82.50 209 VAL A CA 1
ATOM 1569 C C . VAL A 1 209 ? 4.916 10.004 -11.208 1.00 82.50 209 VAL A C 1
ATOM 1571 O O . VAL A 1 209 ? 4.505 11.128 -11.484 1.00 82.50 209 VAL A O 1
ATOM 1574 N N . ASP A 1 210 ? 5.324 9.654 -9.989 1.00 77.75 210 ASP A N 1
ATOM 1575 C CA . ASP A 1 210 ? 5.272 10.537 -8.815 1.00 77.75 210 ASP A CA 1
ATOM 1576 C C . ASP A 1 210 ? 6.188 11.768 -8.965 1.00 77.75 210 ASP A C 1
ATOM 1578 O O . ASP A 1 210 ? 5.854 12.886 -8.584 1.00 77.75 210 ASP A O 1
ATOM 1582 N N . SER A 1 211 ? 7.351 11.584 -9.592 1.00 69.88 211 SER A N 1
ATOM 1583 C CA . SER A 1 211 ? 8.383 12.620 -9.744 1.00 69.88 211 SER A CA 1
ATOM 1584 C C . SER A 1 211 ? 8.289 13.436 -11.042 1.00 69.88 211 SER A C 1
ATOM 1586 O O . SER A 1 211 ? 9.230 14.153 -11.393 1.00 69.88 211 SER A O 1
ATOM 1588 N N . GLY A 1 212 ? 7.176 13.350 -11.779 1.00 70.69 212 GLY A N 1
ATOM 1589 C CA . GLY A 1 212 ? 6.982 14.125 -13.012 1.00 70.69 212 GLY A CA 1
ATOM 1590 C C . GLY A 1 212 ? 7.854 13.658 -14.183 1.00 70.69 212 GLY A C 1
ATOM 1591 O O . GLY A 1 212 ? 8.266 14.455 -15.022 1.00 70.69 212 GLY A O 1
ATOM 1592 N N . GLY A 1 213 ? 8.146 12.362 -14.237 1.00 63.72 213 GLY A N 1
ATOM 1593 C CA . GLY A 1 213 ? 8.883 11.688 -15.302 1.00 63.72 213 GLY A CA 1
ATOM 1594 C C . GLY A 1 213 ? 10.360 11.463 -14.997 1.00 63.72 213 GLY A C 1
ATOM 1595 O O . GLY A 1 213 ? 10.987 10.672 -15.694 1.00 63.72 213 GLY A O 1
ATOM 1596 N N . CYS A 1 214 ? 10.918 12.090 -13.959 1.00 64.88 214 CYS A N 1
ATOM 1597 C CA . CYS A 1 214 ? 12.336 11.990 -13.627 1.00 64.88 214 CYS A CA 1
ATOM 1598 C C . CYS A 1 214 ? 12.569 11.181 -12.369 1.00 64.88 214 CYS A C 1
ATOM 1600 O O . CYS A 1 214 ? 12.476 11.714 -11.269 1.00 64.88 214 CYS A O 1
ATOM 1602 N N . ALA A 1 215 ? 12.957 9.920 -12.545 1.00 60.59 215 ALA A N 1
ATOM 1603 C CA . ALA A 1 215 ? 13.285 9.055 -11.429 1.00 60.59 215 ALA A CA 1
ATOM 1604 C C . ALA A 1 215 ? 14.362 9.705 -10.542 1.00 60.59 215 ALA A C 1
ATOM 1606 O O . ALA A 1 215 ? 15.526 9.842 -10.920 1.00 60.59 215 ALA A O 1
ATOM 1607 N N . GLN A 1 216 ? 13.925 10.176 -9.375 1.00 68.50 216 GLN A N 1
ATOM 1608 C CA . GLN A 1 216 ? 14.806 10.680 -8.333 1.00 68.50 216 GLN A CA 1
ATOM 1609 C C . GLN A 1 216 ? 15.576 9.509 -7.721 1.00 68.50 216 GLN A C 1
ATOM 1611 O O . GLN A 1 216 ? 15.253 8.343 -7.965 1.00 68.50 216 GLN A O 1
ATOM 1616 N N . LYS A 1 217 ? 16.588 9.810 -6.901 1.00 72.69 217 LYS A N 1
ATOM 1617 C CA . LYS A 1 217 ? 17.190 8.789 -6.040 1.00 72.69 217 LYS A CA 1
ATOM 1618 C C . LYS A 1 217 ? 16.073 8.118 -5.242 1.00 72.69 217 LYS A C 1
ATOM 1620 O O . LYS A 1 217 ? 15.350 8.781 -4.503 1.00 72.69 217 LYS A O 1
ATOM 1625 N N . MET A 1 218 ? 15.932 6.814 -5.426 1.00 83.81 218 MET A N 1
ATOM 1626 C CA . MET A 1 218 ? 14.983 5.998 -4.682 1.00 83.81 218 MET A CA 1
ATOM 1627 C C . MET A 1 218 ? 15.739 5.273 -3.585 1.00 83.81 218 MET A C 1
ATOM 1629 O O . MET A 1 218 ? 16.892 4.891 -3.770 1.00 83.81 218 MET A O 1
ATOM 1633 N N . HIS A 1 219 ? 15.083 5.031 -2.459 1.00 90.75 219 HIS A N 1
ATOM 1634 C CA . HIS A 1 219 ? 15.608 4.110 -1.459 1.00 90.75 219 HIS A CA 1
ATOM 1635 C C . HIS A 1 219 ? 14.803 2.825 -1.515 1.00 90.75 219 HIS A C 1
ATOM 1637 O O . HIS A 1 219 ? 13.571 2.869 -1.481 1.00 90.75 219 HIS A O 1
ATOM 1643 N N . TRP A 1 220 ? 15.495 1.694 -1.612 1.00 94.00 220 TRP A N 1
ATOM 1644 C CA . TRP A 1 220 ? 14.901 0.364 -1.669 1.00 94.00 220 TRP A CA 1
ATOM 1645 C C . TRP A 1 220 ? 15.266 -0.441 -0.428 1.00 94.00 220 TRP A C 1
ATOM 1647 O O . TRP A 1 220 ? 16.420 -0.451 -0.007 1.00 94.00 220 TRP A O 1
ATOM 1657 N N . LEU A 1 221 ? 14.298 -1.153 0.134 1.00 96.00 221 LEU A N 1
ATOM 1658 C CA . LEU A 1 221 ? 14.517 -2.213 1.108 1.00 96.00 221 LEU A CA 1
ATOM 1659 C C . LEU A 1 221 ? 14.158 -3.541 0.446 1.00 96.00 221 LEU A C 1
ATOM 1661 O O . LEU A 1 221 ? 12.990 -3.799 0.158 1.00 96.00 221 LEU A O 1
ATOM 1665 N N . ASN A 1 222 ? 15.167 -4.375 0.208 1.00 95.81 222 ASN A N 1
ATOM 1666 C CA . ASN A 1 222 ? 14.969 -5.714 -0.334 1.00 95.81 222 ASN A CA 1
ATOM 1667 C C . ASN A 1 222 ? 14.486 -6.649 0.778 1.00 95.81 222 ASN A C 1
ATOM 1669 O O . ASN A 1 222 ? 15.148 -6.789 1.808 1.00 95.81 222 ASN A O 1
ATOM 1673 N N . LEU A 1 223 ? 13.343 -7.292 0.566 1.00 96.56 223 LEU A N 1
ATOM 1674 C CA . LEU A 1 223 ? 12.770 -8.255 1.498 1.00 96.56 223 LEU A CA 1
ATOM 1675 C C . LEU A 1 223 ? 13.268 -9.684 1.186 1.00 96.56 223 LEU A C 1
ATOM 1677 O O . LEU A 1 223 ? 13.629 -9.974 0.041 1.00 96.56 223 LEU A O 1
ATOM 1681 N N . PRO A 1 224 ? 13.299 -10.605 2.172 1.00 94.94 224 PRO A N 1
ATOM 1682 C CA . PRO A 1 224 ? 13.823 -11.965 1.976 1.00 94.94 224 PRO A CA 1
ATOM 1683 C C . PRO A 1 224 ? 13.070 -12.812 0.938 1.00 94.94 224 PRO A C 1
ATOM 1685 O O . PRO A 1 224 ? 13.648 -13.714 0.337 1.00 94.94 224 PRO A O 1
ATOM 1688 N N . ASP A 1 225 ? 11.787 -12.529 0.718 1.00 92.81 225 ASP A N 1
ATOM 1689 C CA . ASP A 1 225 ? 10.941 -13.161 -0.305 1.00 92.81 225 ASP A CA 1
ATOM 1690 C C . ASP A 1 225 ? 11.193 -12.603 -1.722 1.00 92.81 225 ASP A C 1
ATOM 1692 O O . ASP A 1 225 ? 10.637 -13.089 -2.713 1.00 92.81 225 ASP A O 1
ATOM 1696 N N . GLY A 1 226 ? 12.071 -11.603 -1.829 1.00 95.44 226 GLY A N 1
ATOM 1697 C CA . GLY A 1 226 ? 12.412 -10.911 -3.059 1.00 95.44 226 GLY A CA 1
ATOM 1698 C C . GLY A 1 226 ? 11.413 -9.833 -3.468 1.00 95.44 226 GLY A C 1
ATOM 1699 O O . GLY A 1 226 ? 11.476 -9.387 -4.613 1.00 95.44 226 GLY A O 1
ATOM 1700 N N . ALA A 1 227 ? 10.497 -9.438 -2.579 1.00 96.88 227 ALA A N 1
ATOM 1701 C CA . ALA A 1 227 ? 9.771 -8.185 -2.708 1.00 96.88 227 ALA A CA 1
ATOM 1702 C C . ALA A 1 227 ? 10.687 -6.986 -2.398 1.00 96.88 227 ALA A C 1
ATOM 1704 O O . ALA A 1 227 ? 11.747 -7.123 -1.783 1.00 96.88 227 ALA A O 1
ATOM 1705 N N . VAL A 1 228 ? 10.270 -5.795 -2.815 1.00 96.94 228 VAL A N 1
ATOM 1706 C CA . VAL A 1 228 ? 10.991 -4.540 -2.574 1.00 96.94 228 VAL A CA 1
ATOM 1707 C C . VAL A 1 228 ? 10.039 -3.533 -1.965 1.00 96.94 228 VAL A C 1
ATOM 1709 O O . VAL A 1 228 ? 8.959 -3.298 -2.506 1.00 96.94 228 VAL A O 1
ATOM 1712 N N . LEU A 1 229 ? 10.449 -2.901 -0.866 1.00 96.88 229 LEU A N 1
ATOM 1713 C CA . LEU A 1 229 ? 9.834 -1.651 -0.438 1.00 96.88 229 LEU A CA 1
ATOM 1714 C C . LEU A 1 229 ? 10.595 -0.486 -1.055 1.00 96.88 229 LEU A C 1
ATOM 1716 O O . LEU A 1 229 ? 11.814 -0.419 -0.956 1.00 96.88 229 LEU A O 1
ATOM 1720 N N . GLN A 1 230 ? 9.877 0.443 -1.662 1.00 94.62 230 GLN A N 1
ATOM 1721 C CA . GLN A 1 230 ? 10.404 1.651 -2.268 1.00 94.62 230 GLN A CA 1
ATOM 1722 C C . GLN A 1 230 ? 9.891 2.859 -1.491 1.00 94.62 230 GLN A C 1
ATOM 1724 O O . GLN A 1 230 ? 8.682 3.028 -1.343 1.00 94.62 230 GLN A O 1
ATOM 1729 N N . ALA A 1 231 ? 10.802 3.710 -1.029 1.00 91.31 231 ALA A N 1
ATOM 1730 C CA . ALA A 1 231 ? 10.469 4.995 -0.433 1.00 91.31 231 ALA A CA 1
ATOM 1731 C C . ALA A 1 231 ? 10.637 6.112 -1.472 1.00 91.31 231 ALA A C 1
ATOM 1733 O O . ALA A 1 231 ? 11.666 6.203 -2.146 1.00 91.31 231 ALA A O 1
ATOM 1734 N N . THR A 1 232 ? 9.615 6.957 -1.571 1.00 84.75 232 THR A N 1
ATOM 1735 C CA . THR A 1 232 ? 9.520 8.135 -2.445 1.00 84.75 232 THR A CA 1
ATOM 1736 C C . THR A 1 232 ? 9.032 9.335 -1.620 1.00 84.75 232 THR A C 1
ATOM 1738 O O . THR A 1 232 ? 8.584 9.135 -0.485 1.00 84.75 232 THR A O 1
ATOM 1741 N N . PRO A 1 233 ? 9.076 10.575 -2.146 1.00 81.75 233 PRO A N 1
ATOM 1742 C CA . PRO A 1 233 ? 8.495 11.728 -1.452 1.00 81.75 233 PRO A CA 1
ATOM 1743 C C . PRO A 1 233 ? 7.000 11.560 -1.131 1.00 81.75 233 PRO A C 1
ATOM 1745 O O . PRO A 1 233 ? 6.534 12.079 -0.120 1.00 81.75 233 PRO A O 1
ATOM 1748 N N . ASP A 1 234 ? 6.273 10.784 -1.942 1.00 81.25 234 ASP A N 1
ATOM 1749 C CA . ASP A 1 234 ? 4.831 10.536 -1.795 1.00 81.25 234 ASP A CA 1
ATOM 1750 C C . ASP A 1 234 ? 4.501 9.355 -0.860 1.00 81.25 234 ASP A C 1
ATOM 1752 O O . ASP A 1 234 ? 3.332 9.030 -0.625 1.00 81.25 234 ASP A O 1
ATOM 1756 N N . GLY A 1 235 ? 5.526 8.701 -0.306 1.00 87.75 235 GLY A N 1
ATOM 1757 C CA . GLY A 1 235 ? 5.396 7.638 0.684 1.00 87.75 235 GLY A CA 1
ATOM 1758 C C . GLY A 1 235 ? 6.111 6.347 0.299 1.00 87.75 235 GLY A C 1
ATOM 1759 O O . GLY A 1 235 ? 7.019 6.326 -0.536 1.00 87.75 235 GLY A O 1
ATOM 1760 N N . ILE A 1 236 ? 5.705 5.254 0.949 1.00 93.75 236 ILE A N 1
ATOM 1761 C CA . ILE A 1 236 ? 6.318 3.934 0.782 1.00 93.75 236 ILE A CA 1
ATOM 1762 C C . ILE A 1 236 ? 5.375 3.018 0.008 1.00 93.75 236 ILE A C 1
ATOM 1764 O O . ILE A 1 236 ? 4.182 2.924 0.314 1.00 93.75 236 ILE A O 1
ATOM 1768 N N . ARG A 1 237 ? 5.926 2.311 -0.977 1.00 95.81 237 ARG A N 1
ATOM 1769 C CA . ARG A 1 237 ? 5.242 1.264 -1.736 1.00 95.81 237 ARG A CA 1
ATOM 1770 C C . ARG A 1 237 ? 5.964 -0.064 -1.577 1.00 95.81 237 ARG A C 1
ATOM 1772 O O . ARG A 1 237 ? 7.180 -0.088 -1.463 1.00 95.81 237 ARG A O 1
ATOM 1779 N N . ALA A 1 238 ? 5.226 -1.161 -1.597 1.00 97.12 238 ALA A N 1
ATOM 1780 C CA . ALA A 1 238 ? 5.763 -2.506 -1.734 1.00 97.12 238 ALA A CA 1
ATOM 1781 C C . ALA A 1 238 ? 5.511 -3.013 -3.152 1.00 97.12 238 ALA A C 1
ATOM 1783 O O . ALA A 1 238 ? 4.416 -2.814 -3.670 1.00 97.12 238 ALA A O 1
ATOM 1784 N N . PHE A 1 239 ? 6.477 -3.716 -3.731 1.00 96.31 239 PHE A N 1
ATOM 1785 C CA . PHE A 1 239 ? 6.374 -4.427 -5.003 1.00 96.31 239 PHE A CA 1
ATOM 1786 C C . PHE A 1 239 ? 6.753 -5.887 -4.782 1.00 96.31 239 PHE A C 1
ATOM 1788 O O . PHE A 1 239 ? 7.779 -6.168 -4.168 1.00 96.31 239 PHE A O 1
ATOM 1795 N N . THR A 1 240 ? 5.947 -6.824 -5.271 1.00 95.56 240 THR A N 1
ATOM 1796 C CA . THR A 1 240 ? 6.159 -8.266 -5.067 1.00 95.56 240 THR A CA 1
ATOM 1797 C C . THR A 1 240 ? 6.391 -8.982 -6.386 1.00 95.56 240 THR A C 1
ATOM 1799 O O . THR A 1 240 ? 5.896 -8.552 -7.427 1.00 95.56 240 THR A O 1
ATOM 1802 N N . ARG A 1 241 ? 7.117 -10.108 -6.366 1.00 93.50 241 ARG A N 1
ATOM 1803 C CA . ARG A 1 241 ? 7.452 -10.885 -7.578 1.00 93.50 241 ARG A CA 1
ATOM 1804 C C . ARG A 1 241 ? 6.241 -11.428 -8.342 1.00 93.50 241 ARG A C 1
ATOM 1806 O O . ARG A 1 241 ? 6.375 -11.800 -9.501 1.00 93.50 241 ARG A O 1
ATOM 1813 N N . SER A 1 242 ? 5.064 -11.474 -7.720 1.00 91.25 242 SER A N 1
ATOM 1814 C CA . SER A 1 242 ? 3.812 -11.890 -8.367 1.00 91.25 242 SER A CA 1
ATOM 181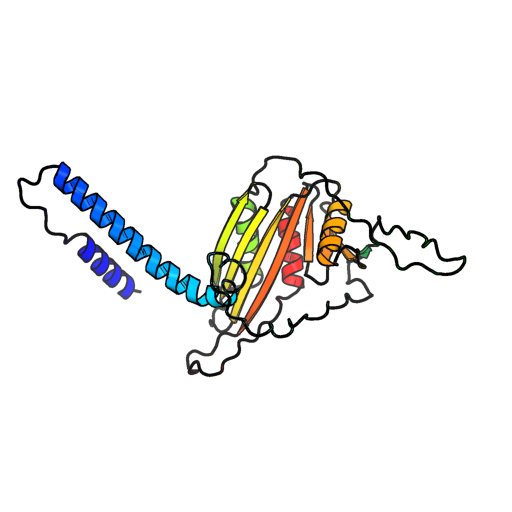5 C C . SER A 1 242 ? 3.206 -10.816 -9.287 1.00 91.25 242 SER A C 1
ATOM 1817 O O . SER A 1 242 ? 2.147 -11.033 -9.888 1.00 91.25 242 SER A O 1
ATOM 1819 N N . GLY A 1 243 ? 3.848 -9.647 -9.394 1.00 92.38 243 GLY A N 1
ATOM 1820 C CA . GLY A 1 243 ? 3.343 -8.521 -10.173 1.00 92.38 243 GLY A CA 1
ATOM 1821 C C . GLY A 1 243 ? 2.303 -7.696 -9.417 1.00 92.38 243 GLY A C 1
ATOM 1822 O O . GLY A 1 243 ? 1.372 -7.181 -10.042 1.00 92.38 243 GLY A O 1
ATOM 1823 N N . ARG A 1 244 ? 2.403 -7.605 -8.082 1.00 92.44 244 ARG A N 1
ATOM 1824 C CA . ARG A 1 244 ? 1.514 -6.786 -7.242 1.00 92.44 244 ARG A CA 1
ATOM 1825 C C . ARG A 1 244 ? 2.261 -5.657 -6.559 1.00 92.44 244 ARG A C 1
ATOM 1827 O O . ARG A 1 244 ? 3.431 -5.789 -6.210 1.00 92.44 244 ARG A O 1
ATOM 1834 N N . TRP A 1 245 ? 1.552 -4.560 -6.337 1.00 94.56 245 TRP A N 1
ATOM 1835 C CA . TRP A 1 245 ? 2.041 -3.458 -5.526 1.00 94.56 245 TRP A CA 1
ATOM 1836 C C . TRP A 1 245 ? 1.031 -3.067 -4.452 1.00 94.56 245 TRP A C 1
ATOM 1838 O O . TRP A 1 245 ? -0.181 -3.215 -4.637 1.00 94.56 245 TRP A O 1
ATOM 1848 N N . TYR A 1 246 ? 1.546 -2.544 -3.343 1.00 95.44 246 TYR A N 1
ATOM 1849 C CA . TYR A 1 246 ? 0.769 -2.046 -2.212 1.00 95.44 246 TYR A CA 1
ATOM 1850 C C . TYR A 1 246 ? 1.318 -0.685 -1.790 1.00 95.44 246 TYR A C 1
ATOM 1852 O O . TYR A 1 246 ? 2.528 -0.493 -1.743 1.00 95.44 246 TYR A O 1
ATOM 1860 N N . GLN A 1 247 ? 0.447 0.257 -1.459 1.00 95.56 247 GLN A N 1
ATOM 1861 C CA . GLN A 1 247 ? 0.814 1.540 -0.874 1.00 95.56 247 GLN A CA 1
ATOM 1862 C C . GLN A 1 247 ? -0.118 1.811 0.295 1.00 95.56 247 GLN A C 1
ATOM 1864 O O . GLN A 1 247 ? -1.339 1.716 0.156 1.00 95.56 247 GLN A O 1
ATOM 1869 N N . ILE A 1 248 ? 0.462 2.167 1.435 1.00 95.56 248 ILE A N 1
ATOM 1870 C CA . ILE A 1 248 ? -0.290 2.613 2.601 1.00 95.56 248 ILE A CA 1
ATOM 1871 C C . ILE A 1 248 ? 0.001 4.092 2.793 1.00 95.56 248 ILE A C 1
ATOM 1873 O O . ILE A 1 248 ? 1.153 4.496 2.938 1.00 95.56 248 ILE A O 1
ATOM 1877 N N . THR A 1 249 ? -1.058 4.888 2.806 1.00 94.81 249 THR A N 1
ATOM 1878 C CA . THR A 1 249 ? -1.022 6.266 3.289 1.00 94.81 249 THR A CA 1
ATOM 1879 C C . THR A 1 249 ? -1.875 6.368 4.542 1.00 94.81 249 THR A C 1
ATOM 1881 O O . THR A 1 249 ? -2.678 5.485 4.846 1.00 94.81 249 THR A O 1
ATOM 1884 N N . GLY A 1 250 ? -1.693 7.428 5.312 1.00 94.31 250 GLY A N 1
ATOM 1885 C CA . GLY A 1 250 ? -2.522 7.642 6.480 1.00 94.31 250 GLY A CA 1
ATOM 1886 C C . GLY A 1 250 ? -2.223 8.953 7.166 1.00 94.31 250 GLY A C 1
ATOM 1887 O O . GLY A 1 250 ? -1.316 9.685 6.771 1.00 94.31 250 GLY A O 1
ATOM 1888 N N . TYR A 1 251 ? -3.001 9.226 8.200 1.00 95.31 251 TYR A N 1
ATOM 1889 C CA . TYR A 1 251 ? -2.805 10.350 9.099 1.00 95.31 251 TYR A CA 1
ATOM 1890 C C . TYR A 1 251 ? -3.374 10.017 10.477 1.00 95.31 251 TYR A C 1
ATOM 1892 O O . TYR A 1 251 ? -4.296 9.214 10.621 1.00 95.31 251 TYR A O 1
ATOM 1900 N N . GLU A 1 252 ? -2.819 10.652 11.494 1.00 95.06 252 GLU A N 1
ATOM 1901 C CA . GLU A 1 252 ? -3.304 10.657 12.862 1.00 95.06 252 GLU A CA 1
ATOM 1902 C C . GLU A 1 252 ? -3.848 12.047 13.177 1.00 95.06 252 GLU A C 1
ATOM 1904 O O . GLU A 1 252 ? -3.277 13.061 12.785 1.00 95.06 252 GLU A O 1
ATOM 1909 N N . MET A 1 253 ? -4.997 12.093 13.836 1.00 94.25 253 MET A N 1
ATOM 1910 C CA . MET A 1 253 ? -5.718 13.310 14.157 1.00 94.25 253 MET A CA 1
ATOM 1911 C C . MET A 1 253 ? -6.134 13.263 15.622 1.00 94.25 253 MET A C 1
ATOM 1913 O O . MET A 1 253 ? -6.807 12.326 16.059 1.00 94.25 253 MET A O 1
ATOM 1917 N N . ALA A 1 254 ? -5.770 14.302 16.370 1.00 92.56 254 ALA A N 1
ATOM 1918 C CA . ALA A 1 254 ? -6.339 14.520 17.690 1.00 92.56 254 ALA A CA 1
ATOM 1919 C C . ALA A 1 254 ? -7.828 14.873 17.545 1.00 92.56 254 ALA A C 1
ATOM 1921 O O . ALA A 1 254 ? -8.216 15.707 16.726 1.00 92.56 254 ALA A O 1
ATOM 1922 N N . LEU A 1 255 ? -8.669 14.210 18.328 1.00 88.44 255 LEU A N 1
ATOM 1923 C CA . LEU A 1 255 ? -10.088 14.499 18.418 1.00 88.44 255 LEU A CA 1
ATOM 1924 C C . LEU A 1 255 ? -10.306 15.588 19.475 1.00 88.44 255 LEU A C 1
ATOM 1926 O O . LEU A 1 255 ? -9.656 15.570 20.523 1.00 88.44 255 LEU A O 1
ATOM 1930 N N . PRO A 1 256 ? -11.210 16.551 19.230 1.00 85.44 256 PRO A N 1
ATOM 1931 C CA .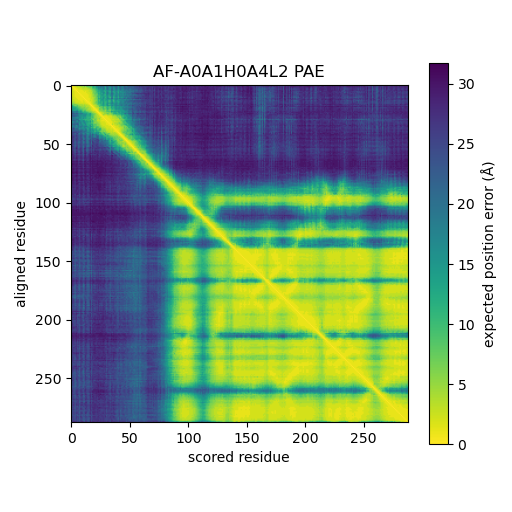 PRO A 1 256 ? -11.485 17.592 20.204 1.00 85.44 256 PRO A CA 1
ATOM 1932 C C . PRO A 1 256 ? -12.058 16.980 21.495 1.00 85.44 256 PRO A C 1
ATOM 1934 O O . PRO A 1 256 ? -12.892 16.065 21.426 1.00 85.44 256 PRO A O 1
ATOM 1937 N N . PRO A 1 257 ? -11.679 17.497 22.679 1.00 83.06 257 PRO A N 1
ATOM 1938 C CA . PRO A 1 257 ? -12.289 17.070 23.925 1.00 83.06 257 PRO A CA 1
ATOM 1939 C C . PRO A 1 257 ? -13.796 17.331 23.873 1.00 83.06 257 PRO A C 1
ATOM 1941 O O . PRO A 1 257 ? -14.237 18.391 23.419 1.00 83.06 257 PRO A O 1
ATOM 1944 N N . ARG A 1 258 ? -14.594 16.391 24.398 1.00 79.25 258 ARG A N 1
ATOM 1945 C CA . ARG A 1 258 ? -16.073 16.453 24.391 1.00 79.25 258 ARG A CA 1
ATOM 1946 C C . ARG A 1 258 ? -16.658 17.763 24.938 1.00 79.25 258 ARG A C 1
ATOM 1948 O O . ARG A 1 258 ? -17.804 18.072 24.636 1.00 79.25 258 ARG A O 1
ATOM 1955 N N . THR A 1 259 ? -15.907 18.496 25.754 1.00 80.44 259 THR A N 1
ATOM 1956 C CA . THR A 1 259 ? -16.333 19.727 26.431 1.00 80.44 259 THR A CA 1
ATOM 1957 C C . THR A 1 259 ? -16.080 21.008 25.635 1.00 80.44 259 THR A C 1
ATOM 1959 O O . THR A 1 259 ? -16.551 22.064 26.047 1.00 80.44 259 THR A O 1
ATOM 1962 N N . THR A 1 260 ? -15.359 20.953 24.512 1.00 71.38 260 THR A N 1
ATOM 1963 C CA . THR A 1 260 ? -15.061 22.153 23.715 1.00 71.38 260 THR A CA 1
ATOM 1964 C C . THR A 1 260 ? -16.184 22.459 22.724 1.0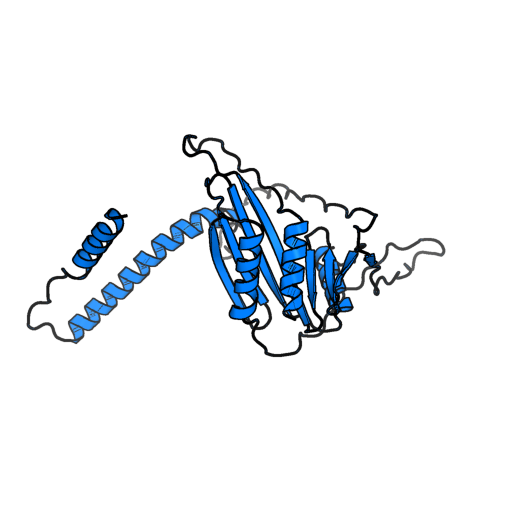0 71.38 260 THR A C 1
ATOM 1966 O O . THR A 1 260 ? -16.571 21.620 21.908 1.00 71.38 260 THR A O 1
ATOM 1969 N N . THR A 1 261 ? -16.737 23.672 22.802 1.00 70.62 261 THR A N 1
ATOM 1970 C CA . THR A 1 261 ? -17.645 24.213 21.786 1.00 70.62 261 THR A CA 1
ATOM 1971 C C . THR A 1 261 ? -16.883 24.313 20.463 1.00 70.62 261 THR A C 1
ATOM 1973 O O . THR A 1 261 ? -15.741 24.754 20.425 1.00 70.62 261 THR A O 1
ATOM 1976 N N . LYS A 1 262 ? -17.493 23.842 19.368 1.00 61.50 262 LYS A N 1
ATOM 1977 C CA . LYS A 1 262 ? -16.842 23.570 18.067 1.00 61.50 262 LYS A CA 1
ATOM 1978 C C . LYS A 1 262 ? -16.208 24.784 17.361 1.00 61.50 262 LYS A C 1
ATOM 1980 O O . LYS A 1 262 ? -15.642 24.624 16.281 1.00 61.50 262 LYS A O 1
ATOM 1985 N N . GLU A 1 263 ? -16.301 25.986 17.918 1.00 74.81 263 GLU A N 1
ATOM 1986 C CA . GLU A 1 263 ? -15.792 27.199 17.284 1.00 74.81 263 GLU A CA 1
ATOM 1987 C C . GLU A 1 263 ? -14.265 27.291 17.426 1.00 74.81 263 GLU A C 1
ATOM 1989 O O . GLU A 1 263 ? -13.728 27.558 18.497 1.00 74.81 263 GLU A O 1
ATOM 1994 N N . GLY A 1 264 ? -13.554 27.052 16.319 1.00 76.62 264 GLY A N 1
ATOM 1995 C CA . GLY A 1 264 ? -12.121 27.343 16.188 1.00 76.62 264 GLY A CA 1
ATOM 1996 C C . GLY A 1 264 ? -11.160 26.158 16.310 1.00 76.62 264 GLY A C 1
ATOM 1997 O O . GLY A 1 264 ? -9.955 26.356 16.150 1.00 76.62 264 GLY A O 1
ATOM 1998 N N . TYR A 1 265 ? -11.638 24.928 16.533 1.00 77.56 265 TYR A N 1
ATOM 1999 C CA . TYR A 1 265 ? -10.746 23.764 16.563 1.00 77.56 265 TYR A CA 1
ATOM 2000 C C . TYR A 1 265 ? -10.217 23.440 15.157 1.00 77.56 265 TYR A C 1
ATOM 2002 O O . TYR A 1 265 ? -10.949 22.948 14.297 1.00 77.56 265 TYR A O 1
ATOM 2010 N N . LYS A 1 266 ? -8.927 23.702 14.924 1.00 82.69 266 LYS A N 1
ATOM 2011 C CA . LYS A 1 266 ? -8.201 23.210 13.748 1.00 82.69 266 LYS A CA 1
ATOM 2012 C C . LYS A 1 266 ? -7.590 21.860 14.092 1.00 82.69 266 LYS A C 1
ATOM 2014 O O . LYS A 1 266 ? -6.657 21.794 14.888 1.00 82.69 266 LYS A O 1
ATOM 2019 N N . ALA A 1 267 ? -8.116 20.802 13.483 1.00 83.88 267 ALA A N 1
ATOM 2020 C CA . ALA A 1 267 ? -7.539 19.476 13.609 1.00 83.88 267 ALA A CA 1
ATOM 2021 C C . ALA A 1 267 ? -6.093 19.490 13.094 1.00 83.88 267 ALA A C 1
ATOM 2023 O O . ALA A 1 267 ? -5.837 19.857 11.946 1.00 83.88 267 ALA A O 1
ATOM 2024 N N . GLN A 1 268 ? -5.150 19.121 13.957 1.00 88.19 268 GLN A N 1
ATOM 2025 C CA . GLN A 1 268 ? -3.776 18.869 13.546 1.00 88.19 268 GLN A CA 1
ATOM 2026 C C . GLN A 1 268 ? -3.679 17.422 13.081 1.00 88.19 268 GLN A C 1
ATOM 2028 O O . GLN A 1 268 ? -4.055 16.508 13.816 1.00 88.19 268 GLN A O 1
ATOM 2033 N N . THR A 1 269 ? -3.191 17.235 11.859 1.00 92.00 269 THR A N 1
ATOM 2034 C CA . THR A 1 269 ? -2.921 15.917 11.291 1.00 92.00 269 THR A CA 1
ATOM 2035 C C . THR A 1 269 ? -1.425 15.649 11.302 1.00 92.00 269 THR A C 1
ATOM 2037 O O . THR A 1 269 ? -0.650 16.469 10.807 1.00 92.00 269 THR A O 1
ATOM 2040 N N . THR A 1 270 ? -1.017 14.498 11.818 1.00 93.94 270 THR A N 1
ATOM 2041 C CA . THR A 1 270 ? 0.362 14.007 11.760 1.00 93.94 270 THR A CA 1
ATOM 2042 C C . THR A 1 270 ? 0.438 12.766 10.878 1.00 93.94 270 THR A C 1
ATOM 2044 O O . THR A 1 270 ? -0.528 12.017 10.756 1.00 93.94 270 THR A O 1
ATOM 2047 N N . ALA A 1 271 ? 1.573 12.542 10.216 1.00 92.31 271 ALA A N 1
ATOM 2048 C CA . ALA A 1 271 ? 1.780 11.302 9.475 1.00 92.31 271 ALA A CA 1
ATOM 2049 C C . ALA A 1 271 ? 1.913 10.116 10.456 1.00 92.31 271 ALA A C 1
ATOM 2051 O O . ALA A 1 271 ? 2.486 10.294 11.536 1.00 92.31 271 ALA A O 1
ATOM 2052 N N . PRO A 1 272 ? 1.429 8.909 10.105 1.00 92.25 272 PRO A N 1
ATOM 2053 C CA . PRO A 1 272 ? 1.659 7.714 10.900 1.00 92.25 272 PRO A CA 1
ATOM 2054 C C . PRO A 1 272 ? 3.153 7.434 11.025 1.00 92.25 272 PRO A C 1
ATOM 2056 O O . PRO A 1 272 ? 3.947 7.811 10.160 1.00 92.25 272 PRO A O 1
ATOM 2059 N N . SER A 1 273 ? 3.532 6.714 12.081 1.00 93.88 273 SER A N 1
ATOM 2060 C CA . SER A 1 273 ? 4.911 6.255 12.223 1.00 93.88 273 SER A CA 1
ATOM 2061 C C . SER A 1 273 ? 5.322 5.438 11.001 1.00 93.88 273 SER A C 1
ATOM 2063 O O . SER A 1 273 ? 4.675 4.461 10.625 1.00 93.88 273 SER A O 1
ATOM 2065 N N . GLU A 1 274 ? 6.441 5.826 10.411 1.00 92.62 274 GLU A N 1
ATOM 2066 C CA . GLU A 1 274 ? 7.025 5.151 9.263 1.00 92.62 274 GLU A CA 1
ATOM 2067 C C . GLU A 1 274 ? 7.290 3.664 9.524 1.00 92.62 274 GLU A C 1
ATOM 2069 O O . GLU A 1 274 ? 7.031 2.835 8.657 1.00 92.62 274 GLU A O 1
ATOM 2074 N N . ASN A 1 275 ? 7.724 3.303 10.735 1.00 94.81 275 ASN A N 1
ATOM 2075 C CA . ASN A 1 275 ? 7.960 1.906 11.107 1.00 94.81 275 ASN A CA 1
ATOM 2076 C C . ASN A 1 275 ? 6.678 1.066 11.030 1.00 94.81 275 ASN A C 1
ATOM 2078 O O . ASN A 1 275 ? 6.737 -0.097 10.635 1.00 94.81 275 ASN A O 1
ATOM 2082 N N . VAL A 1 276 ? 5.525 1.659 11.360 1.00 96.00 276 VAL A N 1
ATOM 2083 C CA . VAL A 1 276 ? 4.222 0.997 11.216 1.00 96.00 276 VAL A CA 1
ATOM 2084 C C . VAL A 1 276 ? 3.931 0.763 9.734 1.00 96.00 276 VAL A C 1
ATOM 2086 O O . VAL A 1 276 ? 3.586 -0.348 9.352 1.00 96.00 276 VAL A O 1
ATOM 2089 N N . ILE A 1 277 ? 4.142 1.767 8.875 1.00 96.44 277 ILE A N 1
ATOM 2090 C CA . ILE A 1 277 ? 3.929 1.632 7.422 1.00 96.44 277 ILE A CA 1
ATOM 2091 C C . ILE A 1 277 ? 4.838 0.544 6.829 1.00 96.44 277 ILE A C 1
ATOM 2093 O O . ILE A 1 277 ? 4.362 -0.305 6.075 1.00 96.44 277 ILE A O 1
ATOM 2097 N N . VAL A 1 278 ? 6.126 0.539 7.185 1.00 96.25 278 VAL A N 1
ATOM 2098 C CA . VAL A 1 278 ? 7.107 -0.453 6.711 1.00 96.25 278 VAL A CA 1
ATOM 2099 C C . VAL A 1 278 ? 6.724 -1.867 7.138 1.00 96.25 278 VAL A C 1
ATOM 2101 O O . VAL A 1 278 ? 6.746 -2.773 6.303 1.00 96.25 278 VAL A O 1
ATOM 2104 N N . ASP A 1 279 ? 6.346 -2.073 8.401 1.00 97.12 279 ASP A N 1
ATOM 2105 C CA . ASP A 1 279 ? 5.936 -3.394 8.882 1.00 97.12 279 ASP A CA 1
ATOM 2106 C C . ASP A 1 279 ? 4.653 -3.868 8.183 1.00 97.12 279 ASP A C 1
ATOM 2108 O O . ASP A 1 279 ? 4.638 -4.956 7.610 1.00 97.12 279 ASP A O 1
ATOM 2112 N N . LEU A 1 280 ? 3.617 -3.023 8.103 1.00 97.38 280 LEU A N 1
ATOM 2113 C CA . LEU A 1 280 ? 2.371 -3.354 7.401 1.00 97.38 280 LEU A CA 1
ATOM 2114 C C . LEU A 1 280 ? 2.621 -3.744 5.937 1.00 97.38 280 LEU A C 1
ATOM 2116 O O . LEU A 1 280 ? 2.117 -4.766 5.468 1.00 97.38 280 LEU A O 1
ATOM 2120 N N . LEU A 1 281 ? 3.426 -2.960 5.215 1.00 97.00 281 LEU A N 1
ATOM 2121 C CA . LEU A 1 281 ? 3.778 -3.245 3.824 1.00 97.00 281 LEU A CA 1
ATOM 2122 C C . LEU A 1 281 ? 4.604 -4.525 3.686 1.00 97.00 281 LEU A C 1
ATOM 2124 O O . LEU A 1 281 ? 4.384 -5.276 2.740 1.00 97.00 281 LEU A O 1
ATOM 2128 N N . THR A 1 282 ? 5.491 -4.817 4.637 1.00 97.19 282 THR A N 1
ATOM 2129 C CA . THR A 1 282 ? 6.248 -6.078 4.671 1.00 97.19 282 THR A CA 1
ATOM 2130 C C . THR A 1 282 ? 5.310 -7.278 4.828 1.00 97.19 282 THR A C 1
ATOM 2132 O O . THR A 1 282 ? 5.442 -8.272 4.115 1.00 97.19 282 THR A O 1
ATOM 2135 N N . LYS A 1 283 ? 4.316 -7.189 5.723 1.00 97.12 283 LYS A N 1
ATOM 2136 C CA . LYS A 1 283 ? 3.322 -8.256 5.933 1.00 97.12 283 LYS A CA 1
ATOM 2137 C C . LYS A 1 283 ? 2.412 -8.450 4.724 1.00 97.12 283 LYS A C 1
ATOM 2139 O O . LYS A 1 283 ? 2.077 -9.586 4.401 1.00 97.12 283 LYS A O 1
ATOM 2144 N N . LEU A 1 284 ? 2.035 -7.367 4.045 1.00 95.31 284 LEU A N 1
ATOM 2145 C CA . LEU A 1 284 ? 1.261 -7.444 2.806 1.00 95.31 284 LEU A CA 1
ATOM 2146 C C . LEU A 1 284 ? 2.089 -8.021 1.653 1.00 95.31 284 LEU A C 1
ATOM 2148 O O . LEU A 1 284 ? 1.579 -8.855 0.911 1.00 95.31 284 LEU A O 1
ATOM 2152 N N . ALA A 1 285 ? 3.361 -7.634 1.533 1.00 94.62 285 ALA A N 1
ATOM 2153 C CA . ALA A 1 285 ? 4.266 -8.145 0.507 1.00 94.62 285 ALA A CA 1
ATOM 2154 C C . ALA A 1 285 ? 4.471 -9.664 0.610 1.00 94.62 285 ALA A C 1
ATOM 2156 O O . ALA A 1 285 ? 4.436 -10.359 -0.405 1.00 94.62 285 ALA A O 1
ATOM 2157 N N . ALA A 1 286 ? 4.549 -10.191 1.836 1.00 94.69 286 ALA A N 1
ATOM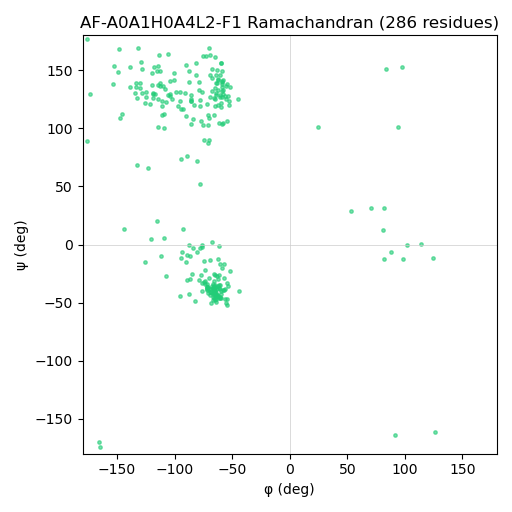 2158 C CA . ALA A 1 286 ? 4.673 -11.625 2.100 1.00 94.69 286 ALA A CA 1
ATOM 2159 C C . ALA A 1 286 ? 3.468 -12.459 1.612 1.00 94.69 286 ALA A C 1
ATOM 2161 O O . ALA A 1 286 ? 3.534 -13.688 1.559 1.00 94.69 286 ALA A O 1
ATOM 2162 N N . LEU A 1 287 ? 2.350 -11.820 1.245 1.00 90.81 287 LEU A N 1
ATOM 2163 C CA . LEU A 1 287 ? 1.197 -12.488 0.638 1.00 90.81 287 LEU A CA 1
ATOM 2164 C C . LEU A 1 287 ? 1.378 -12.736 -0.867 1.00 90.81 287 LEU A C 1
ATOM 2166 O O . LEU A 1 287 ? 0.522 -13.410 -1.453 1.00 90.81 287 LEU A O 1
ATOM 2170 N N . GLY A 1 288 ? 2.451 -12.220 -1.474 1.00 83.19 288 GLY A N 1
ATOM 2171 C CA . GLY A 1 288 ? 2.724 -12.265 -2.909 1.00 83.19 288 GLY A CA 1
ATOM 2172 C C . GLY A 1 288 ? 1.873 -11.274 -3.668 1.00 83.19 288 GLY A C 1
ATOM 2173 O O . GLY A 1 288 ? 1.153 -11.725 -4.583 1.00 83.19 288 GLY A O 1
#

Solvent-accessible surface area (backbone atoms only — not comparable to full-atom values): 17329 Å² total; per-residue (Å²): 132,68,64,66,57,53,53,52,51,53,55,49,49,67,69,65,73,59,80,77,78,68,93,83,71,50,68,67,59,53,51,54,50,50,55,54,48,56,54,51,52,54,53,56,60,48,52,62,51,46,56,60,47,47,75,63,36,71,79,67,61,86,77,78,80,86,89,72,82,92,78,95,73,86,73,78,81,81,73,84,80,87,75,76,76,83,63,80,74,72,93,67,57,55,95,82,34,40,75,43,79,63,94,63,74,46,70,56,78,52,90,71,57,98,82,56,83,48,71,73,48,54,58,79,72,78,70,52,77,53,77,83,78,67,59,67,55,63,84,63,54,52,58,52,53,54,53,53,51,44,67,78,40,71,77,38,51,78,43,78,76,48,75,50,69,84,50,55,50,36,35,40,36,32,34,37,34,36,37,75,85,57,47,37,40,33,40,39,38,41,37,38,34,52,41,17,75,53,64,67,60,37,56,49,37,56,46,12,64,77,52,78,37,41,59,56,88,30,34,34,33,78,42,98,90,63,25,37,37,39,45,54,78,95,42,49,33,25,39,15,83,71,34,30,37,39,34,59,49,54,35,33,30,58,43,80,62,93,85,60,73,83,82,79,79,75,76,58,74,42,73,58,62,63,69,58,53,52,50,54,40,51,61,56,39,73,71,77

Mean predicted aligned error: 15.86 Å

Radius of gyration: 26.6 Å; Cα contacts (8 Å, |Δi|>4): 373; chains: 1; bounding box: 93×50×58 Å

Nearest PDB structures (foldseek):
  5jbs-assembly1_C  TM=6.040E-01  e=1.552E+00  Brucella suis 1330
  5dre-assembly1_A-2  TM=4.638E-01  e=3.702E+00  Comamonas testosteroni
  3dxo-assembly1_A  TM=5.289E-01  e=7.865E+00  Agrobacterium fabrum str. C58
  6b7l-assembly1_A  TM=4.149E-01  e=7.865E+00  Aeromonas veronii Hm21

pLDDT: mean 74.75, std 20.41, range [29.84, 97.94]